Protein 9JB5 (pdb70)

InterPro domains:
  IPR002908 Frataxin/CyaY [PF01491] (76-181)
  IPR002908 Frataxin/CyaY [PS50810] (76-184)
  IPR002908 Frataxin/CyaY [PTHR16821] (12-187)
  IPR002908 Frataxin/CyaY [SM01219] (76-187)
  IPR002908 Frataxin/CyaY [TIGR03421] (78-185)
  IPR017789 Frataxin [TIGR03422] (80-177)
  IPR020895 Frataxin conserved site [PS01344] (128-142)
  IPR036524 Frataxin/CyaY superfamily [G3DSA:3.30.920.10] (69-187)
  IPR036524 Frataxin/CyaY superfamily [SSF55387] (64-184)

GO terms:
  GO:0005739 mitochondrion (C, IDA)
  GO:0009507 chloroplast (C, IDA)
  GO:0005829 cytosol (C, HDA)
  GO:0042542 response to hydrogen peroxide (P, IMP)
  GO:0009793 embryo development ending in seed dormancy (P, IMP)
  GO:1903329 regulation of iron-sulfur cluster assembly (P, IMP)
  GO:0006979 response to oxidative stress (P, IMP)
  GO:0009060 aerobic respiration (P, IMP)

B-factor: mean 59.42, std 17.95, range [40.27, 139.15]

Solvent-accessible surface area: 12322 Å² total; per-residue (Å²): 66,98,61,3,57,84,129,82,80,114,76,22,139,86,65,57,0,53,142,46,0,80,153,30,10,95,57,5,45,112,70,6,92,83,14,12,119,128,23,167,33,134,44,53,49,21,60,95,28,62,52,11,4,6,7,46,1,19,87,67,2,15,2,3,7,6,10,1,25,60,28,55,24,0,13,6,24,0,29,83,62,7,47,9,56,0,32,48,30,143,143,40,104,8,8,19,37,129,193,95,139,31,62,3,43,117,41,5,36,99,9,1,80,110,53,18,57,88,89,27,137,5,96,80,122,68,117,61,0,55,150,40,0,68,142,24,1,95,59,6,33,99,57,8,87,66,14,16,123,126,13,179,34,138,49,51,69,22,59,84,36,58,64,5,8,5,9,58,1,11,108,80,2,9,1,4,5,4,7,0,20,56,79,72,23,0,24,8,23,1,5,71,33,1,26,8,63,0,39,55,34,152,143,49,104,7,7,17,19,129,157,85,141,28,54,2,35,107,47,11,38,94,12,2,74,108,57,21,60,88,90,31,136,4,96

Structure (mmCIF, N/CA/C/O backbone):
data_9JB5
#
_entry.id   9JB5
#
_cell.length_a   52.944
_cell.length_b   139.413
_cell.length_c   83.292
_cell.angle_alpha   90.00
_cell.angle_beta   90.00
_cell.angle_gamma   90.00
#
_symmetry.space_group_name_H-M   'C 2 2 21'
#
loop_
_entity.id
_entity.type
_entity.pdbx_description
1 polymer 'Frataxin, mitochondrial'
2 water water
#
loop_
_atom_site.group_PDB
_atom_site.id
_atom_site.type_symbol
_atom_site.label_atom_id
_atom_site.label_alt_id
_atom_site.label_comp_id
_atom_site.label_asym_id
_atom_site.label_entity_id
_atom_site.label_seq_id
_atom_site.pdbx_PDB_ins_code
_atom_site.Cartn_x
_atom_site.Cartn_y
_atom_site.Cartn_z
_atom_site.occupancy
_atom_site.B_iso_or_equiv
_atom_site.auth_seq_id
_atom_site.auth_comp_id
_atom_site.auth_asym_id
_atom_site.auth_atom_id
_atom_site.pdbx_PDB_model_num
ATOM 1 N N . HIS A 1 10 ? 11.509 -26.586 10.925 0.78 66.01 65 HIS A N 1
ATOM 2 C CA . HIS A 1 10 ? 11.163 -25.256 10.441 0.78 73.16 65 HIS A CA 1
ATOM 3 C C . HIS A 1 10 ? 12.142 -24.815 9.356 0.78 77.30 65 HIS A C 1
ATOM 4 O O . HIS A 1 10 ? 12.273 -23.622 9.065 0.78 76.23 65 HIS A O 1
ATOM 11 N N . SER A 1 11 ? 12.826 -25.795 8.760 0.86 83.83 66 SER A N 1
ATOM 12 C CA . SER A 1 11 ? 13.794 -25.528 7.699 0.86 81.89 66 SE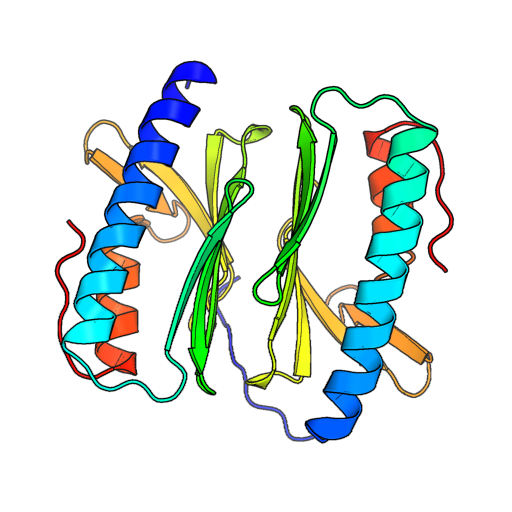R A CA 1
ATOM 13 C C . SER A 1 11 ? 13.716 -26.488 6.519 0.86 89.04 66 SER A C 1
ATOM 14 O O . SER A 1 11 ? 14.167 -26.120 5.429 0.86 66.84 66 SER A O 1
ATOM 17 N N . SER A 1 12 ? 13.166 -27.686 6.674 0.83 84.29 67 SER A N 1
ATOM 18 C CA . SER A 1 12 ? 13.040 -28.632 5.575 0.83 76.60 67 SER A CA 1
ATOM 19 C C . SER A 1 12 ? 11.605 -28.662 5.060 0.83 76.21 67 SER A C 1
ATOM 20 O O . SER A 1 12 ? 10.658 -28.282 5.753 0.83 65.80 67 SER A O 1
ATOM 23 N N . GLY A 1 13 ? 11.453 -29.125 3.823 0.95 72.26 68 GLY A N 1
ATOM 24 C CA . GLY A 1 13 ? 10.135 -29.255 3.233 0.95 52.23 68 GLY A CA 1
ATOM 25 C C . GLY A 1 13 ? 9.850 -30.657 2.742 0.95 53.85 68 GLY A C 1
ATOM 26 O O . GLY A 1 13 ? 9.555 -31.557 3.535 0.95 67.93 68 GLY A O 1
ATOM 27 N N . LEU A 1 14 ? 9.928 -30.852 1.429 0.80 51.21 69 LEU A N 1
ATOM 28 C CA . LEU A 1 14 ? 9.728 -32.170 0.840 0.80 61.35 69 LEU A CA 1
ATOM 29 C C . LEU A 1 14 ? 10.925 -33.051 1.172 0.80 63.97 69 LEU A C 1
ATOM 30 O O . LEU A 1 14 ? 12.036 -32.814 0.694 0.80 52.02 69 LEU A O 1
ATOM 32 N N . VAL A 1 15 ? 10.701 -34.069 2.002 0.96 69.83 70 VAL A N 1
ATOM 33 C CA . VAL A 1 15 ? 11.747 -34.974 2.457 0.96 58.75 70 VAL A CA 1
ATOM 34 C C . VAL A 1 15 ? 11.398 -36.368 1.964 0.96 67.41 70 VAL A C 1
ATOM 35 O O . VAL A 1 15 ? 10.265 -36.816 2.151 0.96 74.00 70 VAL A O 1
ATOM 39 N N . PRO A 1 16 ? 12.323 -37.084 1.323 0.95 66.41 71 PRO A N 1
ATOM 40 C CA . PRO A 1 16 ? 11.985 -38.401 0.772 0.95 61.37 71 PRO A CA 1
ATOM 41 C C . PRO A 1 16 ? 11.697 -39.422 1.861 0.95 58.72 71 PRO A C 1
ATOM 42 O O . PRO A 1 16 ? 12.247 -39.368 2.963 0.95 68.79 71 PRO A O 1
ATOM 46 N N . ARG A 1 17 ? 10.812 -40.361 1.534 0.81 60.74 72 ARG A N 1
ATOM 47 C CA . ARG A 1 17 ? 10.435 -41.425 2.452 0.81 63.55 72 ARG A CA 1
ATOM 48 C C . ARG A 1 17 ? 10.099 -42.673 1.648 0.81 65.51 72 ARG A C 1
ATOM 49 O O . ARG A 1 17 ? 9.637 -42.588 0.508 0.81 69.73 72 ARG A O 1
ATOM 51 N N . GLY A 1 18 ? 10.338 -43.832 2.257 1.00 67.06 73 GLY A N 1
ATOM 52 C CA . GLY A 1 18 ? 10.188 -45.100 1.568 1.00 75.75 73 GLY A CA 1
ATOM 53 C C . GLY A 1 18 ? 8.834 -45.752 1.744 1.00 87.01 73 GLY A C 1
ATOM 54 O O . GLY A 1 18 ? 8.368 -46.476 0.859 1.00 95.94 73 GLY A O 1
ATOM 55 N N . SER A 1 19 ? 8.198 -45.512 2.891 0.67 83.38 74 SER A N 1
ATOM 56 C CA . SER A 1 19 ? 6.845 -46.000 3.155 0.67 76.76 74 SER A CA 1
ATOM 57 C C . SER A 1 19 ? 5.863 -45.040 2.489 0.67 68.43 74 SER A C 1
ATOM 58 O O . SER A 1 19 ? 5.275 -44.155 3.116 0.67 73.82 74 SER A O 1
ATOM 61 N N . HIS A 1 20 ? 5.691 -45.231 1.182 1.00 74.48 75 HIS A N 1
ATOM 62 C CA . HIS A 1 20 ? 4.939 -44.315 0.327 1.00 83.56 75 HIS A CA 1
ATOM 63 C C . HIS A 1 20 ? 3.533 -44.865 0.106 1.00 83.59 75 HIS A C 1
ATOM 64 O O . HIS A 1 20 ? 3.337 -45.817 -0.654 1.00 80.21 75 HIS A O 1
ATOM 66 N N . MET A 1 21 ? 2.557 -44.257 0.773 1.00 77.56 76 MET A N 1
ATOM 67 C CA . MET A 1 21 ? 1.157 -44.513 0.461 1.00 66.10 76 MET A CA 1
ATOM 68 C C . MET A 1 21 ? 0.883 -44.153 -0.993 1.00 74.26 76 MET A C 1
ATOM 69 O O . MET A 1 21 ? 1.254 -43.069 -1.452 1.00 67.45 76 MET A O 1
ATOM 74 N N . GLN A 1 22 ? 0.264 -45.077 -1.728 1.00 63.21 77 GLN A N 1
ATOM 75 C CA . GLN A 1 22 ? -0.042 -44.827 -3.132 1.00 58.99 77 GLN A CA 1
ATOM 76 C C . GLN A 1 22 ? -0.950 -43.608 -3.264 1.00 63.18 77 GLN A C 1
ATOM 77 O O . GLN A 1 22 ? -1.872 -43.413 -2.466 1.00 66.68 77 GLN A O 1
ATOM 83 N N . GLU A 1 23 ? -0.679 -42.785 -4.284 1.00 60.49 78 GLU A N 1
ATOM 84 C CA . GLU A 1 23 ? -1.405 -41.527 -4.457 1.00 55.10 78 GLU A CA 1
ATOM 85 C C . GLU A 1 23 ? -2.915 -41.708 -4.409 1.00 54.48 78 GLU A C 1
ATOM 86 O O . GLU A 1 23 ? -3.632 -40.847 -3.885 1.00 54.58 78 GLU A O 1
ATOM 92 N N . GLU A 1 24 ? -3.417 -42.824 -4.934 1.00 55.44 79 GLU A N 1
ATOM 93 C CA . GLU A 1 24 ? -4.860 -43.035 -4.962 1.00 53.57 79 GLU A CA 1
ATOM 94 C C . GLU A 1 24 ? -5.427 -43.168 -3.554 1.00 44.54 79 GLU A C 1
ATOM 95 O O . GLU A 1 24 ? -6.456 -42.562 -3.233 1.00 45.54 79 GLU A O 1
ATOM 97 N N . GLU A 1 25 ? -4.769 -43.955 -2.699 1.00 52.02 80 GLU A N 1
ATOM 98 C CA . GLU A 1 25 ? -5.240 -44.123 -1.328 1.00 50.78 80 GLU A CA 1
ATOM 99 C C . GLU A 1 25 ? -5.129 -42.832 -0.526 1.00 52.59 80 GLU A C 1
ATOM 100 O O . GLU A 1 25 ? -5.976 -42.566 0.334 1.00 56.82 80 GLU A O 1
ATOM 106 N N . PHE A 1 26 ? -4.097 -42.025 -0.785 1.00 49.52 81 PHE A N 1
ATOM 107 C CA . PHE A 1 26 ? -3.941 -40.767 -0.060 1.00 48.38 81 PHE A CA 1
ATOM 108 C C . PHE A 1 26 ? -5.084 -39.807 -0.365 1.00 40.68 81 PHE A C 1
ATOM 109 O O . PHE A 1 26 ? -5.555 -39.090 0.526 1.00 44.30 81 PHE A O 1
ATOM 117 N N . HIS A 1 27 ? -5.542 -39.773 -1.620 1.00 48.68 82 HIS A N 1
ATOM 118 C CA . HIS A 1 27 ? -6.597 -38.835 -1.992 1.00 41.92 82 HIS A CA 1
ATOM 119 C C . HIS A 1 27 ? -7.930 -39.201 -1.352 1.00 40.27 82 HIS A C 1
ATOM 120 O O . HIS A 1 27 ? -8.693 -38.313 -0.963 1.00 40.27 82 HIS A O 1
ATOM 127 N N . LYS A 1 28 ? -8.231 -40.495 -1.232 1.00 42.16 83 LYS A N 1
ATOM 128 C CA . LYS A 1 28 ? -9.466 -40.906 -0.570 1.00 40.27 83 LYS A CA 1
ATOM 129 C C . LYS A 1 28 ? -9.485 -40.444 0.882 1.00 44.89 83 LYS A C 1
ATOM 130 O O . LYS A 1 28 ? -10.411 -39.751 1.317 1.00 55.38 83 LYS A O 1
ATOM 136 N N . LEU A 1 29 ? -8.466 -40.835 1.650 1.00 46.66 84 LEU A N 1
ATOM 137 C CA . LEU A 1 29 ? -8.425 -40.500 3.070 1.00 41.30 84 LEU A CA 1
ATOM 138 C C . LEU A 1 29 ? -8.418 -38.990 3.281 1.00 40.27 84 LEU A C 1
ATOM 139 O O . LEU A 1 29 ? -9.177 -38.461 4.101 1.00 40.27 84 LEU A O 1
ATOM 144 N N . ALA A 1 30 ? -7.558 -38.278 2.546 1.00 40.27 85 ALA A N 1
ATOM 145 C CA . ALA A 1 30 ? -7.433 -36.837 2.739 1.00 40.27 85 ALA A CA 1
ATOM 146 C C . ALA A 1 30 ? -8.695 -36.094 2.316 1.00 40.27 85 ALA A C 1
ATOM 147 O O . ALA A 1 30 ? -9.132 -35.167 3.008 1.00 40.27 85 ALA A O 1
ATOM 149 N N . ASN A 1 31 ? -9.301 -36.484 1.191 1.00 40.27 86 ASN A N 1
ATOM 150 C CA . ASN A 1 31 ? -10.529 -35.822 0.754 1.00 47.02 86 ASN A CA 1
ATOM 151 C C . ASN A 1 31 ? -11.671 -36.059 1.731 1.00 40.27 86 ASN A C 1
ATOM 152 O O . ASN A 1 31 ? -12.471 -35.152 1.990 1.00 40.27 86 ASN A O 1
ATOM 157 N N . PHE A 1 32 ? -11.771 -37.271 2.278 1.00 40.27 87 PHE A N 1
ATOM 158 C CA . PHE A 1 32 ? -12.837 -37.553 3.231 1.00 40.27 87 PHE A CA 1
ATOM 159 C C . PHE A 1 32 ? -12.628 -36.777 4.527 1.00 42.41 87 PHE A C 1
ATOM 160 O O . PHE A 1 32 ? -13.575 -36.200 5.071 1.00 46.03 87 PHE A O 1
ATOM 168 N N . THR A 1 33 ? -11.395 -36.765 5.041 1.00 40.27 88 THR A N 1
ATOM 169 C CA . THR A 1 33 ? -11.110 -36.069 6.293 1.00 43.21 88 THR A CA 1
ATOM 170 C C . THR A 1 33 ? -11.372 -34.573 6.163 1.00 40.27 88 THR A C 1
ATOM 171 O O . THR A 1 33 ? -11.994 -33.961 7.039 1.00 40.27 88 THR A O 1
ATOM 175 N N . ILE A 1 34 ? -10.898 -33.965 5.073 1.00 40.27 89 ILE A N 1
ATOM 176 C CA . ILE A 1 34 ? -11.056 -32.525 4.895 1.00 44.47 89 ILE A CA 1
ATOM 177 C C . ILE A 1 34 ? -12.526 -32.163 4.719 1.00 46.91 89 ILE A C 1
ATOM 178 O O . ILE A 1 34 ? -12.993 -31.138 5.232 1.00 43.92 89 ILE A O 1
ATOM 183 N N . ASN A 1 35 ? -13.279 -32.996 3.997 1.00 40.27 90 ASN A N 1
ATOM 184 C CA . ASN A 1 35 ? -14.701 -32.728 3.804 1.00 40.27 90 ASN A CA 1
ATOM 185 C C . ASN A 1 35 ? -15.458 -32.798 5.125 1.00 44.74 90 ASN A C 1
ATOM 186 O O . ASN A 1 35 ? -16.324 -31.957 5.400 1.00 40.27 90 ASN A O 1
ATOM 191 N N . HIS A 1 36 ? -15.156 -33.805 5.949 1.00 43.05 91 HIS A N 1
ATOM 192 C CA . HIS A 1 36 ? -15.763 -33.901 7.273 1.00 40.27 91 HIS A CA 1
ATOM 193 C C . HIS A 1 36 ? -15.486 -32.659 8.111 1.00 44.06 91 HIS A C 1
ATOM 194 O O . HIS A 1 36 ? -16.386 -32.140 8.781 1.00 42.30 91 HIS A O 1
ATOM 201 N N . LEU A 1 37 ? -14.243 -32.170 8.092 1.00 46.02 92 LEU A N 1
ATOM 202 C CA . LEU A 1 37 ? -13.902 -30.988 8.879 1.00 42.24 92 LEU A CA 1
ATOM 203 C C . LEU A 1 37 ? -14.670 -29.760 8.405 1.00 40.27 92 LEU A C 1
ATOM 204 O O . LEU A 1 37 ? -15.128 -28.953 9.222 1.00 40.27 92 LEU A O 1
ATOM 209 N N . LEU A 1 38 ? -14.826 -29.602 7.089 1.00 42.68 93 LEU A N 1
ATOM 210 C CA . LEU A 1 38 ? -15.515 -28.427 6.562 1.00 51.39 93 LEU A CA 1
ATOM 211 C C . LEU A 1 38 ? -16.968 -28.390 7.018 1.00 48.26 93 LEU A C 1
ATOM 212 O O . LEU A 1 38 ? -17.489 -27.327 7.375 1.00 43.43 93 LEU A O 1
ATOM 217 N N . GLU A 1 39 ? -17.636 -29.545 7.015 1.00 40.27 94 GLU A N 1
ATOM 218 C CA . GLU A 1 39 ? -19.042 -29.595 7.401 1.00 40.27 94 GLU A CA 1
ATOM 219 C C . GLU A 1 39 ? -19.232 -29.321 8.890 1.00 56.23 94 GLU A C 1
ATOM 220 O O . GLU A 1 39 ? -20.158 -28.599 9.279 1.00 57.96 94 GLU A O 1
ATOM 226 N N . LYS A 1 40 ? -18.368 -29.886 9.736 1.00 62.29 95 LYS A N 1
ATOM 227 C CA . LYS A 1 40 ? -18.552 -29.770 11.181 1.00 42.15 95 LYS A CA 1
ATOM 228 C C . LYS A 1 40 ? -18.156 -28.394 11.707 1.00 47.79 95 LYS A C 1
ATOM 229 O O . LYS A 1 40 ? -18.800 -27.874 12.625 1.00 62.52 95 LYS A O 1
ATOM 235 N N . ILE A 1 41 ? -17.107 -27.788 11.145 1.00 52.12 96 ILE A N 1
ATOM 236 C CA . ILE A 1 41 ? -16.715 -26.448 11.567 1.00 54.30 96 ILE A CA 1
ATOM 237 C C . ILE A 1 41 ? -17.681 -25.399 11.027 1.00 52.67 96 ILE A C 1
ATOM 238 O O . ILE A 1 41 ? -17.795 -24.308 11.598 1.00 58.14 96 ILE A O 1
ATOM 243 N N . GLU A 1 42 ? -18.405 -25.712 9.950 1.00 55.49 97 GLU A N 1
ATOM 244 C CA . GLU A 1 42 ? -19.437 -24.801 9.466 1.00 64.20 97 GLU A CA 1
ATOM 245 C C . GLU A 1 42 ? -20.605 -24.733 10.443 1.00 68.31 97 GLU A C 1
ATOM 246 O O . GLU A 1 42 ? -21.144 -23.650 10.700 1.00 75.29 97 GLU A O 1
ATOM 252 N N . ASP A 1 43 ? -21.014 -25.881 10.993 1.00 64.81 98 ASP A N 1
ATOM 253 C CA . ASP A 1 43 ? -22.034 -25.884 12.038 1.00 60.01 98 ASP A CA 1
ATOM 254 C C . ASP A 1 43 ? -21.557 -25.131 13.273 1.00 63.55 98 ASP A C 1
ATOM 255 O O . ASP A 1 43 ? -22.351 -24.471 13.953 1.00 72.99 98 ASP A O 1
ATOM 260 N N . TYR A 1 44 ? -20.261 -25.232 13.582 1.00 58.91 99 TYR A N 1
ATOM 261 C CA . TYR A 1 44 ? -19.710 -24.547 14.748 1.00 60.58 99 TYR A CA 1
ATOM 262 C C . TYR A 1 44 ? -19.899 -23.039 14.640 1.00 66.80 99 TYR A C 1
ATOM 263 O O . TYR A 1 44 ? -20.191 -22.368 15.636 1.00 62.44 99 TYR A O 1
ATOM 272 N N . GLY A 1 45 ? -19.731 -22.488 13.436 1.00 61.36 100 GLY A N 1
ATOM 273 C CA . GLY A 1 45 ? -19.922 -21.063 13.232 1.00 69.69 100 GLY A CA 1
ATOM 274 C C . GLY A 1 45 ? -21.353 -20.603 13.411 1.00 85.29 100 GLY A C 1
ATOM 275 O O . GLY A 1 45 ? -21.587 -19.420 13.679 1.00 90.44 100 GLY A O 1
ATOM 276 N N . ASP A 1 46 ? -22.320 -21.505 13.235 1.00 86.10 101 ASP A N 1
ATOM 277 C CA . ASP A 1 46 ? -23.717 -21.142 13.442 1.00 92.52 101 ASP A CA 1
ATOM 278 C C . ASP A 1 46 ? -24.102 -21.126 14.917 1.00 83.37 101 ASP A C 1
ATOM 279 O O . ASP A 1 46 ? -25.013 -20.385 15.304 1.00 90.88 101 ASP A O 1
ATOM 284 N N . ASN A 1 47 ? -23.431 -21.921 15.750 1.00 82.72 102 ASN A N 1
ATOM 285 C CA . ASN A 1 47 ? -23.786 -22.025 17.159 1.00 84.34 102 ASN A CA 1
ATOM 286 C C . ASN A 1 47 ? -22.949 -21.123 18.056 1.00 69.50 102 ASN A C 1
ATOM 287 O O . ASN A 1 47 ? -23.277 -20.974 19.238 1.00 85.95 102 ASN A O 1
ATOM 292 N N . VAL A 1 48 ? -21.882 -20.524 17.530 1.00 79.82 103 VAL A N 1
ATOM 293 C CA . VAL A 1 48 ? -21.137 -19.486 18.226 1.00 80.21 103 VAL A CA 1
ATOM 294 C C . VAL A 1 48 ? -21.125 -18.260 17.322 1.00 91.71 103 VAL A C 1
ATOM 295 O O . VAL A 1 48 ? -21.364 -18.349 16.117 1.00 89.39 103 VAL A O 1
ATOM 299 N N . GLN A 1 49 ? -20.846 -17.105 17.915 1.00 89.41 104 GLN A N 1
ATOM 300 C CA . GLN A 1 49 ? -20.773 -15.849 17.172 1.00 91.88 104 GLN A CA 1
ATOM 301 C C . GLN A 1 49 ? -19.364 -15.279 17.295 1.00 90.66 104 GLN A C 1
ATOM 302 O O . 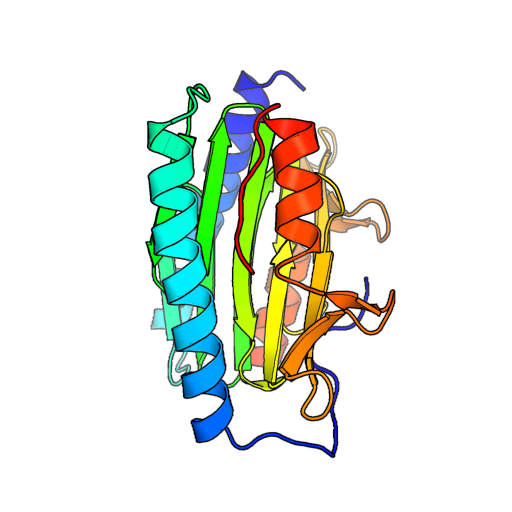GLN A 1 49 ? -19.025 -14.641 18.296 1.00 88.54 104 GLN A O 1
ATOM 308 N N . ILE A 1 50 ? -18.552 -15.514 16.270 1.00 77.74 105 ILE A N 1
ATOM 309 C CA . ILE A 1 50 ? -17.212 -14.953 16.165 1.00 88.92 105 ILE A CA 1
ATOM 310 C C . ILE A 1 50 ? -17.264 -13.866 15.103 1.00 86.10 105 ILE A C 1
ATOM 311 O O . ILE A 1 50 ? -17.589 -14.140 13.941 1.00 76.46 105 ILE A O 1
ATOM 316 N N . ASP A 1 51 ? -16.960 -12.633 15.503 1.00 85.13 106 ASP A N 1
ATOM 317 C CA . ASP A 1 51 ? -16.945 -11.524 14.559 1.00 87.91 106 ASP A CA 1
ATOM 318 C C . ASP A 1 51 ? -15.881 -11.766 13.499 1.00 80.80 106 ASP A C 1
ATOM 319 O O . ASP A 1 51 ? -14.685 -11.796 13.802 1.00 79.98 106 ASP A O 1
ATOM 324 N N . GLY A 1 52 ? -16.321 -11.936 12.256 1.00 83.01 107 GLY A N 1
ATOM 325 C CA . GLY A 1 52 ? -15.421 -12.242 11.163 1.00 74.66 107 GLY A CA 1
ATOM 326 C C . GLY A 1 52 ? -15.249 -13.715 10.876 1.00 71.80 107 GLY A C 1
ATOM 327 O O . GLY A 1 52 ? -14.267 -14.093 10.225 1.00 78.98 107 GLY A O 1
ATOM 328 N N . PHE A 1 53 ? -16.165 -14.561 11.344 1.00 62.52 108 PHE A N 1
ATOM 329 C CA . PHE A 1 53 ? -16.090 -15.988 11.061 1.00 64.76 108 PHE A CA 1
ATOM 330 C C . PHE A 1 53 ? -16.294 -16.238 9.572 1.00 63.48 108 PHE A C 1
ATOM 331 O O . PHE A 1 53 ? -17.207 -15.676 8.957 1.00 71.96 108 PHE A O 1
ATOM 339 N N . ASP A 1 54 ? -15.445 -17.090 8.995 1.00 61.50 109 ASP A N 1
ATOM 340 C CA . ASP A 1 54 ? -15.534 -17.405 7.572 1.00 58.41 109 ASP A CA 1
ATOM 341 C C . ASP A 1 54 ? -14.715 -18.659 7.295 1.00 61.69 109 ASP A C 1
ATOM 342 O O . ASP A 1 54 ? -13.490 -18.637 7.442 1.00 66.49 109 ASP A O 1
ATOM 347 N N . ILE A 1 55 ? -15.383 -19.739 6.895 1.00 57.71 110 ILE A N 1
ATOM 348 C CA . ILE A 1 55 ? -14.714 -20.963 6.472 1.00 59.19 110 ILE A CA 1
ATOM 349 C C . ILE A 1 55 ? -15.023 -21.185 4.997 1.00 59.80 110 ILE A C 1
ATOM 350 O O . ILE A 1 55 ? -16.132 -20.896 4.535 1.00 63.51 110 ILE A O 1
ATOM 355 N N . ASP A 1 56 ? -14.036 -21.688 4.257 1.00 58.92 111 ASP A N 1
ATOM 356 C CA . ASP A 1 56 ? -14.180 -21.861 2.819 1.00 46.10 111 ASP A CA 1
ATOM 357 C C . ASP A 1 56 ? -13.117 -22.833 2.328 1.00 50.71 111 ASP A C 1
ATOM 358 O O . ASP A 1 56 ? -12.106 -23.067 2.995 1.00 52.63 111 ASP A O 1
ATOM 363 N N . TYR A 1 57 ? -13.362 -23.395 1.146 1.00 61.99 112 TYR A N 1
ATOM 364 C CA . TYR A 1 57 ? -12.446 -24.327 0.506 1.00 55.13 112 TYR A CA 1
ATOM 365 C C . TYR A 1 57 ? -12.308 -23.968 -0.965 1.00 65.29 112 TYR A C 1
ATOM 366 O O . TYR A 1 57 ? -13.293 -23.622 -1.624 1.00 70.51 112 TYR A O 1
ATOM 375 N N . GLY A 1 58 ? -11.080 -24.038 -1.471 1.00 69.56 113 GLY A N 1
ATOM 376 C CA . GLY A 1 58 ? -10.819 -23.713 -2.859 1.00 75.64 113 GLY A CA 1
ATOM 377 C C . GLY A 1 58 ? -9.370 -23.903 -3.254 1.00 73.62 113 GLY A C 1
ATOM 378 O O . GLY A 1 58 ? -8.466 -23.530 -2.501 1.00 67.15 113 GLY A O 1
ATOM 379 N N . ASN A 1 59 ? -9.139 -24.476 -4.437 1.00 81.59 114 ASN A N 1
ATOM 380 C CA . ASN A 1 59 ? -7.789 -24.747 -4.937 1.00 80.06 114 ASN A CA 1
ATOM 381 C C . ASN A 1 59 ? -6.992 -25.608 -3.957 1.00 66.90 114 ASN A C 1
ATOM 382 O O . ASN A 1 59 ? -5.793 -25.404 -3.756 1.00 67.87 114 ASN A O 1
ATOM 387 N N . GLU A 1 60 ? -7.682 -26.561 -3.326 1.00 67.54 115 GLU A N 1
ATOM 388 C CA . GLU A 1 60 ? -7.105 -27.572 -2.443 1.00 60.33 115 GLU A CA 1
ATOM 389 C C . GLU A 1 60 ? -6.599 -27.004 -1.122 1.00 53.46 115 GLU A C 1
ATOM 390 O O . GLU A 1 60 ? -5.749 -27.620 -0.472 1.00 42.55 115 GLU A O 1
ATOM 396 N N . VAL A 1 61 ? -7.093 -25.843 -0.697 1.00 52.83 116 VAL A N 1
ATOM 397 C CA . VAL A 1 61 ? -6.745 -25.280 0.603 1.00 51.81 116 VAL A CA 1
ATOM 398 C C . VAL A 1 61 ? -8.029 -24.984 1.367 1.00 47.83 116 VAL A C 1
ATOM 399 O O . VAL A 1 61 ? -9.018 -24.517 0.790 1.00 45.30 116 VAL A O 1
ATOM 403 N N . LEU A 1 62 ? -8.021 -25.290 2.660 1.00 43.52 117 LEU A N 1
ATOM 404 C CA . LEU A 1 62 ? -9.141 -25.022 3.550 1.00 40.27 117 LEU A CA 1
ATOM 405 C C . LEU A 1 62 ? -8.773 -23.839 4.433 1.00 40.27 117 LEU A C 1
ATOM 406 O O . LEU A 1 62 ? -7.709 -23.836 5.061 1.00 44.55 117 LEU A O 1
ATOM 411 N N . THR A 1 63 ? -9.649 -22.839 4.481 1.00 45.56 118 THR A N 1
ATOM 412 C CA . THR A 1 63 ? -9.369 -21.587 5.169 1.00 45.09 118 THR A CA 1
ATOM 413 C C . THR A 1 63 ? -10.449 -21.314 6.203 1.00 52.57 118 THR A C 1
ATOM 414 O O . THR A 1 63 ? -11.640 -21.301 5.875 1.00 45.11 118 THR A O 1
ATOM 418 N N . LEU A 1 64 ? -10.028 -21.101 7.449 1.00 53.10 119 LEU A N 1
ATOM 419 C CA . LEU A 1 64 ? -10.920 -20.739 8.545 1.00 47.72 119 LEU A CA 1
ATOM 420 C C . LEU A 1 64 ? -10.446 -19.411 9.119 1.00 51.67 119 LEU A C 1
ATOM 421 O O . LEU A 1 64 ? -9.394 -19.350 9.765 1.00 53.72 119 LEU A O 1
ATOM 426 N N . LYS A 1 65 ? -11.214 -18.353 8.882 1.00 58.63 120 LYS A N 1
ATOM 427 C CA . LYS A 1 65 ? -10.937 -17.044 9.460 1.00 59.66 120 LYS A CA 1
ATOM 428 C C . LYS A 1 65 ? -11.775 -16.880 10.720 1.00 58.57 120 LYS A C 1
ATOM 429 O O . LYS A 1 65 ? -13.008 -16.915 10.659 1.00 60.09 120 LYS A O 1
ATOM 435 N N . LEU A 1 66 ? -11.106 -16.707 11.857 1.00 54.19 121 LEU A N 1
ATOM 436 C CA . LEU A 1 66 ? -11.776 -16.480 13.136 1.00 55.74 121 LEU A CA 1
ATOM 437 C C . LEU A 1 66 ? -11.764 -15.007 13.515 1.00 62.50 121 LEU A C 1
ATOM 438 O O . LEU A 1 66 ? -11.629 -14.657 14.691 1.00 54.52 121 LEU A O 1
ATOM 443 N N . GLY A 1 67 ? -11.915 -14.126 12.527 1.00 66.96 122 GLY A N 1
ATOM 444 C CA . GLY A 1 67 ? -11.889 -12.700 12.803 1.00 70.47 122 GLY A CA 1
ATOM 445 C C . GLY A 1 67 ? -10.526 -12.249 13.289 1.00 75.36 122 GLY A C 1
ATOM 446 O O . GLY A 1 67 ? -9.483 -12.656 12.767 1.00 71.70 122 GLY A O 1
ATOM 447 N N . SER A 1 68 ? -10.535 -11.385 14.305 1.00 83.87 123 SER A N 1
ATOM 448 C CA . SER A 1 68 ? -9.305 -10.869 14.895 1.00 72.83 123 SER A CA 1
ATOM 449 C C . SER A 1 68 ? -8.495 -11.935 15.624 1.00 60.91 123 SER A C 1
ATOM 450 O O . SER A 1 68 ? -7.412 -11.617 16.128 1.00 56.98 123 SER A O 1
ATOM 453 N N . LEU A 1 69 ? -8.979 -13.177 15.695 1.00 61.77 124 LEU A N 1
ATOM 454 C CA . LEU A 1 69 ? -8.264 -14.229 16.407 1.00 58.24 124 LEU A CA 1
ATOM 455 C C . LEU A 1 69 ? -7.179 -14.891 15.565 1.00 63.72 124 LEU A C 1
ATOM 456 O O . LEU A 1 69 ? -6.263 -15.496 16.132 1.00 73.56 124 LEU A O 1
ATOM 461 N N . GLY A 1 70 ? -7.256 -14.795 14.240 1.00 55.97 125 GLY A N 1
ATOM 462 C CA . GLY A 1 70 ? -6.283 -15.397 13.357 1.00 52.74 125 GLY A CA 1
ATOM 463 C C . GLY A 1 70 ? -6.944 -16.275 12.320 1.00 47.99 125 GLY A C 1
ATOM 464 O O . GLY A 1 70 ? -8.172 -16.315 12.188 1.00 58.22 125 GLY A O 1
ATOM 465 N N . THR A 1 71 ? -6.114 -16.988 11.558 1.00 47.71 126 THR A N 1
ATOM 466 C CA . THR A 1 71 ? -6.579 -17.766 10.417 1.00 53.18 126 THR A CA 1
ATOM 467 C C . THR A 1 71 ? -5.915 -19.135 10.413 1.00 46.67 126 THR A C 1
ATOM 468 O O . THR A 1 71 ? -4.689 -19.231 10.521 1.00 47.69 126 THR A O 1
ATOM 472 N N . TYR A 1 72 ? -6.725 -20.185 10.292 1.00 42.88 127 TYR A N 1
ATOM 473 C CA . TYR A 1 72 ? -6.222 -21.530 10.051 1.00 50.98 127 TYR A CA 1
ATOM 474 C C . TYR A 1 72 ? -6.125 -21.790 8.554 1.00 46.58 127 TYR A C 1
ATOM 475 O O . TYR A 1 72 ? -6.962 -21.326 7.774 1.00 40.27 127 TYR A O 1
ATOM 484 N N . VAL A 1 73 ? -5.097 -22.537 8.157 1.00 40.27 128 VAL A N 1
ATOM 485 C CA . VAL A 1 73 ? -4.909 -22.958 6.773 1.00 44.00 128 VAL A CA 1
ATOM 486 C C . VAL A 1 73 ? -4.558 -24.439 6.764 1.00 40.27 128 VAL A C 1
ATOM 487 O O . VAL A 1 73 ? -3.639 -24.868 7.469 1.00 40.27 128 VAL A O 1
ATOM 491 N N . LEU A 1 74 ? -5.289 -25.215 5.966 1.00 40.27 129 LEU A N 1
ATOM 492 C CA . LEU A 1 74 ? -5.016 -26.632 5.772 1.00 40.27 129 LEU A CA 1
ATOM 493 C C . LEU A 1 74 ? -4.938 -26.924 4.282 1.00 40.27 129 LEU A C 1
ATOM 494 O O . LEU A 1 74 ? -5.709 -26.369 3.494 1.00 40.55 129 LEU A O 1
ATOM 499 N N . ASN A 1 75 ? -4.010 -27.797 3.900 1.00 43.22 130 ASN A N 1
ATOM 500 C CA . ASN A 1 75 ? -3.860 -28.161 2.499 1.00 40.27 130 ASN A CA 1
ATOM 501 C C . ASN A 1 75 ? -3.142 -29.497 2.401 1.00 40.27 130 ASN A C 1
ATOM 502 O O . ASN A 1 75 ? -2.364 -29.866 3.284 1.00 40.27 130 ASN A O 1
ATOM 507 N N . LYS A 1 76 ? -3.416 -30.214 1.316 1.00 40.27 131 LYS A N 1
ATOM 508 C CA . LYS A 1 76 ? -2.708 -31.448 1.014 1.00 44.40 131 LYS A CA 1
ATOM 509 C C . LYS A 1 76 ? -1.351 -31.151 0.392 1.00 40.27 131 LYS A C 1
ATOM 510 O O . LYS A 1 76 ? -1.227 -30.279 -0.471 1.00 44.32 131 LYS A O 1
ATOM 516 N N . GLN A 1 77 ? -0.331 -31.879 0.837 1.00 40.27 132 GLN A N 1
ATOM 517 C CA . GLN A 1 77 ? 0.979 -31.888 0.187 1.00 44.91 132 GLN A CA 1
ATOM 518 C C . GLN A 1 77 ? 1.158 -33.279 -0.413 1.00 44.06 132 GLN A C 1
ATOM 519 O O . GLN A 1 77 ? 1.656 -34.197 0.242 1.00 44.09 132 GLN A O 1
ATOM 525 N N . THR A 1 78 ? 0.737 -33.423 -1.668 1.00 40.27 133 THR A N 1
ATOM 526 C CA . THR A 1 78 ? 0.706 -34.741 -2.295 1.00 40.76 133 THR A CA 1
ATOM 527 C C . THR A 1 78 ? 2.081 -35.394 -2.421 1.00 40.27 133 THR A C 1
ATOM 528 O O . THR A 1 78 ? 2.169 -36.614 -2.196 1.00 40.82 133 THR A O 1
ATOM 532 N N . PRO A 1 79 ? 3.168 -34.685 -2.760 1.00 51.05 134 PRO A N 1
ATOM 533 C CA . PRO A 1 79 ? 4.473 -35.365 -2.831 1.00 49.17 134 PRO A CA 1
ATOM 534 C C . PRO A 1 79 ? 4.905 -36.015 -1.527 1.00 49.49 134 PRO A C 1
ATOM 535 O O . PRO A 1 79 ? 5.607 -37.034 -1.561 1.00 55.66 134 PRO A O 1
ATOM 539 N N . ASN A 1 80 ? 4.512 -35.466 -0.380 1.00 57.02 135 ASN A N 1
ATOM 540 C CA . ASN A 1 80 ? 4.898 -36.014 0.915 1.00 48.17 135 ASN A CA 1
ATOM 541 C C . ASN A 1 80 ? 3.843 -36.926 1.526 1.00 45.74 135 ASN A C 1
ATOM 542 O O . ASN A 1 80 ? 4.092 -37.503 2.590 1.00 40.27 135 ASN A O 1
ATOM 547 N N . ARG A 1 81 ? 2.675 -37.063 0.890 1.00 50.62 136 ARG A N 1
ATOM 548 C CA . ARG A 1 81 ? 1.580 -37.888 1.408 1.00 43.15 136 ARG A CA 1
ATOM 549 C C . ARG A 1 81 ? 1.122 -37.394 2.781 1.00 43.20 136 ARG A C 1
ATOM 550 O O . ARG A 1 81 ? 0.872 -38.186 3.692 1.00 40.27 136 ARG A O 1
ATOM 558 N N . GLN A 1 82 ? 1.004 -36.076 2.932 1.00 45.43 137 GLN A N 1
ATOM 559 C CA . GLN A 1 82 ? 0.746 -35.473 4.232 1.00 40.27 137 GLN A CA 1
ATOM 560 C C . GLN A 1 82 ? -0.327 -34.400 4.122 1.00 40.27 137 GLN A C 1
ATOM 561 O O . GLN A 1 82 ? -0.577 -33.841 3.051 1.00 40.27 137 GLN A O 1
ATOM 567 N N . ILE A 1 83 ? -0.967 -34.127 5.257 1.00 40.27 138 ILE A N 1
ATOM 568 C CA . ILE A 1 83 ? -1.797 -32.942 5.443 1.00 40.27 138 ILE A CA 1
ATOM 569 C C . ILE A 1 83 ? -0.996 -31.926 6.244 1.00 40.27 138 ILE A C 1
ATOM 570 O O . ILE A 1 83 ? -0.444 -32.255 7.302 1.00 40.27 138 ILE A O 1
ATOM 575 N N . TRP A 1 84 ? -0.932 -30.693 5.749 1.00 40.27 139 TRP A N 1
ATOM 576 C CA . TRP A 1 84 ? -0.190 -29.620 6.395 1.00 40.27 139 TRP A CA 1
ATOM 577 C C . TRP A 1 84 ? -1.161 -28.600 6.974 1.00 45.95 139 TRP A C 1
ATOM 578 O O . TRP A 1 84 ? -2.164 -28.256 6.340 1.00 41.70 139 TRP A O 1
ATOM 589 N N . MET A 1 85 ? -0.860 -28.114 8.177 1.00 40.27 140 MET A N 1
ATOM 590 C CA . MET A 1 85 ? -1.711 -27.145 8.852 1.00 40.27 140 MET A CA 1
ATOM 591 C C . MET A 1 85 ? -0.876 -26.004 9.411 1.00 40.27 140 MET A C 1
ATOM 592 O O . MET A 1 85 ? 0.201 -26.223 9.974 1.00 40.27 140 MET A O 1
ATOM 597 N N . SER A 1 86 ? -1.383 -24.786 9.247 1.00 42.32 141 SER A N 1
ATOM 598 C CA . SER A 1 86 ? -0.830 -23.596 9.876 1.00 40.27 141 SER A CA 1
ATOM 599 C C . SER A 1 86 ? -1.860 -23.062 10.861 1.00 40.27 141 SER A C 1
ATOM 600 O O . SER A 1 86 ? -3.024 -22.861 10.497 1.00 47.97 141 SER A O 1
ATOM 603 N N . SER A 1 87 ? -1.435 -22.833 12.101 1.00 40.27 142 SER A N 1
ATOM 604 C CA . SER A 1 87 ? -2.371 -22.493 13.158 1.00 43.12 142 SER A CA 1
ATOM 605 C C . SER A 1 87 ? -1.959 -21.201 13.849 1.00 40.27 142 SER A C 1
ATOM 606 O O . SER A 1 87 ? -0.764 -20.952 14.052 1.00 44.39 142 SER A O 1
ATOM 609 N N . PRO A 1 88 ? -2.928 -20.356 14.216 1.00 40.27 143 PRO A N 1
ATOM 610 C CA . PRO A 1 88 ? -2.599 -19.148 14.986 1.00 45.65 143 PRO A CA 1
ATOM 611 C C . PRO A 1 88 ? -2.184 -19.434 16.420 1.00 45.40 143 PRO A C 1
ATOM 612 O O . PRO A 1 88 ? -1.644 -18.535 17.077 1.00 40.27 143 PRO A O 1
ATOM 616 N N . VAL A 1 89 ? -2.425 -20.639 16.926 1.00 45.65 144 VAL A N 1
ATOM 617 C CA . VAL A 1 89 ? -2.047 -20.988 18.294 1.00 44.67 144 VAL A CA 1
ATOM 618 C C . VAL A 1 89 ? -0.694 -21.688 18.342 1.00 41.87 144 VAL A C 1
ATOM 619 O O . VAL A 1 89 ? 0.165 -21.344 19.158 1.00 43.14 144 VAL A O 1
ATOM 623 N N . SER A 1 90 ? -0.475 -22.674 17.471 1.00 40.27 145 SER A N 1
ATOM 624 C CA . SER A 1 90 ? 0.690 -23.542 17.571 1.00 40.27 145 SER A CA 1
ATOM 625 C C . SER A 1 90 ? 1.576 -23.542 16.333 1.00 43.51 145 SER A C 1
ATOM 626 O O . SER A 1 90 ? 2.579 -24.264 16.312 1.00 40.27 145 SER A O 1
ATOM 629 N N . GLY A 1 91 ? 1.247 -22.761 15.308 1.00 51.26 146 GLY A N 1
ATOM 630 C CA . GLY A 1 91 ? 2.077 -22.667 14.131 1.00 43.21 146 GLY A CA 1
ATOM 631 C C . GLY A 1 91 ? 1.964 -23.874 13.220 1.00 40.27 146 GLY A C 1
ATOM 632 O O . GLY A 1 91 ? 0.878 -24.420 13.003 1.00 40.27 146 GLY A O 1
ATOM 633 N N . PRO A 1 92 ? 3.092 -24.312 12.665 1.00 40.27 147 PRO A N 1
ATOM 634 C CA . PRO A 1 92 ? 3.067 -25.363 11.645 1.00 40.56 147 PRO A CA 1
ATOM 635 C C . PRO A 1 92 ? 3.123 -26.770 12.217 1.00 40.27 147 PRO A C 1
ATOM 636 O O . PRO A 1 92 ? 3.684 -27.025 13.284 1.00 40.27 147 PRO A O 1
ATOM 640 N N . SER A 1 93 ? 2.520 -27.694 11.471 1.00 40.27 148 SER A N 1
ATOM 641 C CA . SER A 1 93 ? 2.558 -29.111 11.807 1.00 46.07 148 SER A CA 1
ATOM 642 C C . SER A 1 93 ? 2.281 -29.925 10.550 1.00 43.39 148 SER A C 1
ATOM 643 O O . SER A 1 93 ? 1.671 -29.438 9.596 1.00 40.27 148 SER A O 1
ATOM 646 N N . ARG A 1 94 ? 2.736 -31.178 10.569 1.00 44.31 149 ARG A N 1
ATOM 647 C CA . ARG A 1 94 ? 2.558 -32.105 9.460 1.00 40.27 149 ARG A CA 1
ATOM 648 C C . ARG A 1 94 ? 1.996 -33.413 9.994 1.00 40.27 149 ARG A C 1
ATOM 649 O O . ARG A 1 94 ? 2.442 -33.908 11.033 1.00 46.92 149 ARG A O 1
ATOM 657 N N . PHE A 1 95 ? 1.019 -33.974 9.287 1.00 43.51 150 PHE A N 1
ATOM 658 C CA . PHE A 1 95 ? 0.299 -35.148 9.760 1.00 41.51 150 PHE A CA 1
ATOM 659 C C . PHE A 1 95 ? 0.430 -36.290 8.764 1.00 40.27 150 PHE A C 1
ATOM 660 O O . PHE A 1 95 ? 0.248 -36.096 7.557 1.00 43.72 150 PHE A O 1
ATOM 668 N N . ASP A 1 96 ? 0.736 -37.475 9.282 1.00 40.27 151 ASP A N 1
ATOM 669 C CA . ASP A 1 96 ? 0.814 -38.704 8.510 1.00 40.27 151 ASP A CA 1
ATOM 670 C C . ASP A 1 96 ? -0.337 -39.620 8.898 1.00 41.71 151 ASP A C 1
ATOM 671 O O . ASP A 1 96 ? -0.856 -39.549 10.015 1.00 46.45 151 ASP A O 1
ATOM 676 N N . TRP A 1 97 ? -0.735 -40.484 7.969 1.00 40.31 152 TRP A N 1
ATOM 677 C CA . TRP A 1 97 ? -1.770 -41.462 8.265 1.00 44.55 152 TRP A CA 1
ATOM 678 C C . TRP A 1 97 ? -1.153 -42.669 8.957 1.00 41.46 152 TRP A C 1
ATOM 679 O O . TRP A 1 97 ? -0.178 -43.247 8.468 1.00 50.37 152 TRP A O 1
ATOM 690 N N . ASP A 1 98 ? -1.724 -43.047 10.096 1.00 40.27 153 ASP A N 1
ATOM 691 C CA . ASP A 1 98 ? -1.240 -44.163 10.896 1.00 46.57 153 ASP A CA 1
ATOM 692 C C . ASP A 1 98 ? -2.226 -45.315 10.760 1.00 51.06 153 ASP A C 1
ATOM 693 O O . ASP A 1 98 ? -3.388 -45.194 11.164 1.00 52.96 153 ASP A O 1
ATOM 698 N N . ARG A 1 99 ? -1.758 -46.426 10.189 1.00 45.73 154 ARG A N 1
ATOM 699 C CA . ARG A 1 99 ? -2.641 -47.547 9.892 1.00 59.00 154 ARG A CA 1
ATOM 700 C C . ARG A 1 99 ? -3.094 -48.278 11.148 1.00 58.28 154 ARG A C 1
ATOM 701 O O . ARG A 1 99 ? -4.147 -48.924 11.128 1.00 62.86 154 ARG A O 1
ATOM 709 N N . ASP A 1 100 ? -2.327 -48.194 12.235 1.00 60.20 155 ASP A N 1
ATOM 710 C CA . ASP A 1 100 ? -2.684 -48.874 13.473 1.00 62.36 155 ASP A CA 1
ATOM 711 C C . ASP A 1 100 ? -3.608 -48.043 14.350 1.00 56.15 155 ASP A C 1
ATOM 712 O O . ASP A 1 100 ? -4.462 -48.606 15.046 1.00 60.49 155 ASP A O 1
ATOM 717 N N . ALA A 1 101 ? -3.457 -46.718 14.333 1.00 54.00 156 ALA A N 1
ATOM 718 C CA . ALA A 1 101 ? -4.338 -45.833 15.083 1.00 54.74 156 ALA A CA 1
ATOM 719 C C . ALA A 1 101 ? -5.563 -45.393 14.293 1.00 56.50 156 ALA A C 1
ATOM 720 O O . ALA A 1 101 ? -6.553 -44.974 14.904 1.00 47.94 156 ALA A O 1
ATOM 722 N N . ASN A 1 102 ? -5.512 -45.467 12.960 1.00 55.40 157 ASN A N 1
ATOM 723 C CA . ASN A 1 102 ? -6.591 -44.991 12.089 1.00 50.89 157 ASN A CA 1
ATOM 724 C C . ASN A 1 102 ? -6.862 -43.503 12.314 1.00 46.66 157 ASN A C 1
ATOM 725 O O . ASN A 1 102 ? -7.996 -43.082 12.551 1.00 40.27 157 ASN A O 1
ATOM 730 N N . ALA A 1 103 ? -5.801 -42.703 12.239 1.00 44.49 158 ALA A N 1
ATOM 731 C CA . ALA A 1 103 ? -5.906 -41.268 12.467 1.00 50.43 158 ALA A CA 1
ATOM 732 C C . ALA A 1 103 ? -4.701 -40.579 11.843 1.00 40.27 158 ALA A C 1
ATOM 733 O O . ALA A 1 103 ? -3.714 -41.220 11.476 1.00 41.00 158 ALA A O 1
ATOM 735 N N . TRP A 1 104 ? -4.801 -39.257 11.717 1.00 40.27 159 TRP A N 1
ATOM 736 C CA . TRP A 1 104 ? -3.686 -38.433 11.267 1.00 40.27 159 TRP A CA 1
ATOM 737 C C . TRP A 1 104 ? -2.895 -37.968 12.482 1.00 40.27 159 TRP A C 1
ATOM 738 O O . TRP A 1 104 ? -3.473 -37.449 13.442 1.00 40.27 159 TRP A O 1
ATOM 749 N N . ILE A 1 105 ? -1.576 -38.151 12.441 1.00 43.89 160 ILE A N 1
ATOM 750 C CA . ILE A 1 105 ? -0.720 -37.952 13.606 1.00 43.17 160 ILE A CA 1
ATOM 751 C C . ILE A 1 105 ? 0.447 -37.046 13.235 1.00 40.27 160 ILE A C 1
ATOM 752 O O . ILE A 1 105 ? 1.084 -37.239 12.194 1.00 40.27 160 ILE A O 1
ATOM 757 N N . TYR A 1 106 ? 0.725 -36.061 14.091 1.00 44.35 161 TYR A N 1
ATOM 758 C CA . TYR A 1 106 ? 1.935 -35.242 14.004 1.00 40.27 161 TYR A CA 1
ATOM 759 C C . TYR A 1 106 ? 3.022 -35.954 14.801 1.00 40.27 161 TYR A C 1
ATOM 760 O O . TYR A 1 106 ? 3.026 -35.922 16.034 1.00 48.42 161 TYR A O 1
ATOM 769 N N . ARG A 1 107 ? 3.956 -36.594 14.092 1.00 40.27 162 ARG A N 1
ATOM 770 C CA . ARG A 1 107 ? 4.906 -37.499 14.731 1.00 43.09 162 ARG A CA 1
ATOM 771 C C . ARG A 1 107 ? 5.886 -36.787 15.656 1.00 43.73 162 ARG A C 1
ATOM 772 O O . ARG A 1 107 ? 6.459 -37.435 16.540 1.00 46.90 162 ARG A O 1
ATOM 780 N N . ARG A 1 108 ? 6.103 -35.482 15.476 1.00 46.48 163 ARG A N 1
ATOM 781 C CA . ARG A 1 108 ? 7.019 -34.770 16.363 1.00 40.52 163 ARG A CA 1
ATOM 782 C C . ARG A 1 108 ? 6.492 -34.707 17.792 1.00 46.90 163 ARG A C 1
ATOM 783 O O . ARG A 1 108 ? 7.285 -34.663 18.738 1.00 45.72 163 ARG A O 1
ATOM 791 N N . THR A 1 109 ? 5.170 -34.699 17.969 1.00 41.89 164 THR A N 1
ATOM 792 C CA . THR A 1 109 ? 4.568 -34.636 19.293 1.00 40.27 164 THR A CA 1
ATOM 793 C C . THR A 1 109 ? 3.581 -35.759 19.579 1.00 40.27 164 THR A C 1
ATOM 794 O O . THR A 1 109 ? 3.200 -35.927 20.743 1.00 40.27 164 THR A O 1
ATOM 798 N N . GLU A 1 110 ? 3.139 -36.505 18.561 1.00 48.21 165 GLU A N 1
ATOM 799 C CA . GLU A 1 110 ? 2.177 -37.603 18.661 1.00 44.93 165 GLU A CA 1
ATOM 800 C C . GLU A 1 110 ? 0.750 -37.121 18.905 1.00 40.27 165 GLU A C 1
ATOM 801 O O . GLU A 1 110 ? -0.100 -37.901 19.348 1.00 40.27 165 GLU A O 1
ATOM 807 N N . ALA A 1 111 ? 0.466 -35.848 18.641 1.00 40.27 166 ALA A N 1
ATOM 808 C CA . ALA A 1 111 ? -0.893 -35.334 18.754 1.00 40.27 166 ALA A CA 1
ATOM 809 C C . ALA A 1 111 ? -1.726 -35.766 17.554 1.00 40.27 166 ALA A C 1
ATOM 810 O O . ALA A 1 111 ? -1.265 -35.715 16.411 1.00 40.27 166 ALA A O 1
ATOM 812 N N . LYS A 1 112 ? -2.959 -36.190 17.818 1.00 51.11 167 LYS A N 1
ATOM 813 C CA . LYS A 1 112 ? -3.895 -36.515 16.750 1.00 43.76 167 LYS A CA 1
ATOM 814 C C . LYS A 1 112 ? -4.538 -35.251 16.186 1.00 40.27 167 LYS A C 1
ATOM 815 O O . LYS A 1 112 ? -4.793 -34.288 16.914 1.00 40.27 167 LYS A O 1
ATOM 821 N N . LEU A 1 113 ? -4.792 -35.266 14.874 1.00 44.54 168 LEU A N 1
ATOM 822 C CA . LEU A 1 113 ? -5.243 -34.064 14.176 1.00 40.27 168 LEU A CA 1
ATOM 823 C C . LEU A 1 113 ? -6.600 -33.583 14.684 1.00 46.17 168 LEU A C 1
ATOM 824 O O . LEU A 1 113 ? -6.765 -32.402 15.012 1.00 40.27 168 LEU A O 1
ATOM 829 N N . HIS A 1 114 ? -7.589 -34.480 14.750 1.00 45.15 169 HIS A N 1
ATOM 830 C CA A HIS A 1 114 ? -8.918 -34.046 15.164 0.57 59.27 169 HIS A CA 1
ATOM 831 C CA B HIS A 1 114 ? -8.930 -34.083 15.178 0.43 51.61 169 HIS A CA 1
ATOM 832 C C . HIS A 1 114 ? -8.943 -33.646 16.636 1.00 40.27 169 HIS A C 1
ATOM 833 O O . HIS A 1 114 ? -9.632 -32.687 17.003 1.00 40.27 169 HIS A O 1
ATOM 846 N N . LYS A 1 115 ? -8.196 -34.351 17.489 1.00 45.70 170 LYS A N 1
ATOM 847 C CA . LYS A 1 115 ? -8.166 -33.992 18.903 1.00 40.27 170 LYS A CA 1
ATOM 848 C C . LYS A 1 115 ? -7.467 -32.659 19.133 1.00 40.27 170 LYS A C 1
ATOM 849 O O . LYS A 1 115 ? -7.849 -31.908 20.039 1.00 40.27 170 LYS A O 1
ATOM 855 N N . LEU A 1 116 ? -6.449 -32.347 18.329 1.00 44.08 171 LEU A N 1
ATOM 856 C CA . LEU A 1 116 ? -5.746 -31.079 18.492 1.00 42.22 171 LEU A CA 1
ATOM 857 C C . LEU A 1 116 ? -6.639 -29.898 18.128 1.00 45.64 171 LEU A C 1
ATOM 858 O O . LEU A 1 116 ? -6.659 -28.889 18.842 1.00 40.27 171 LEU A O 1
ATOM 863 N N . LEU A 1 117 ? -7.378 -30.000 17.019 1.00 43.77 172 LEU A N 1
ATOM 864 C CA . LEU A 1 117 ? -8.285 -28.921 16.639 1.00 42.48 172 LEU A CA 1
ATOM 865 C C . LEU A 1 117 ? -9.415 -28.775 17.650 1.00 46.31 172 LEU A C 1
ATOM 866 O O . LEU A 1 117 ? -9.878 -27.659 17.917 1.00 41.07 172 LEU A O 1
ATOM 871 N N . GLU A 1 118 ? -9.877 -29.895 18.213 1.00 40.27 173 GLU A N 1
ATOM 872 C CA . GLU A 1 118 ? -10.875 -29.839 19.275 1.00 40.27 173 GLU A CA 1
ATOM 873 C C . GLU A 1 118 ? -10.358 -29.047 20.469 1.00 47.94 173 GLU A C 1
ATOM 874 O O . GLU A 1 118 ? -11.085 -28.231 21.048 1.00 48.65 173 GLU A O 1
ATOM 880 N N . GLU A 1 119 ? -9.098 -29.276 20.847 1.00 49.24 174 GLU A N 1
ATOM 881 C CA . GLU A 1 119 ? -8.538 -28.638 22.034 1.00 43.96 174 GLU A CA 1
ATOM 882 C C . GLU A 1 119 ? -8.308 -27.147 21.813 1.00 48.23 174 GLU A C 1
ATOM 883 O O . GLU A 1 119 ? -8.576 -26.333 22.705 1.00 50.21 174 GLU A O 1
ATOM 889 N N . GLU A 1 120 ? -7.809 -26.770 20.635 1.00 42.60 175 GLU A N 1
ATOM 890 C CA . GLU A 1 120 ? -7.447 -25.378 20.392 1.00 45.88 175 GLU A CA 1
ATOM 891 C C . GLU A 1 120 ? -8.671 -24.497 20.158 1.00 50.71 175 GLU A C 1
ATOM 892 O O . GLU A 1 120 ? -8.710 -23.353 20.625 1.00 53.03 175 GLU A O 1
ATOM 898 N N . LEU A 1 121 ? -9.678 -25.006 19.442 1.00 50.92 176 LEU A N 1
ATOM 899 C CA . LEU A 1 121 ? -10.862 -24.197 19.158 1.00 45.98 176 LEU A CA 1
ATOM 900 C C . LEU A 1 121 ? -11.655 -23.896 20.424 1.00 58.87 176 LEU A C 1
ATOM 901 O O . LEU A 1 121 ? -12.230 -22.809 20.557 1.00 55.94 176 LEU A O 1
ATOM 906 N N . GLU A 1 122 ? -11.700 -24.842 21.363 1.00 48.28 177 GLU A N 1
ATOM 907 C CA . GLU A 1 122 ? -12.411 -24.600 22.614 1.00 46.61 177 GLU A CA 1
ATOM 908 C C . GLU A 1 122 ? -11.732 -23.507 23.431 1.00 57.56 177 GLU A C 1
ATOM 909 O O . GLU A 1 122 ? -12.408 -22.675 24.048 1.00 63.28 177 GLU A O 1
ATOM 915 N N . ASN A 1 123 ? -10.397 -23.499 23.457 1.00 56.39 178 ASN A N 1
ATOM 916 C CA . ASN A 1 123 ? -9.674 -22.446 24.163 1.00 53.99 178 ASN A CA 1
ATOM 917 C C . ASN A 1 123 ? -9.899 -21.083 23.517 1.00 51.29 178 ASN A C 1
ATOM 918 O O . ASN A 1 123 ? -9.972 -20.063 24.212 1.00 66.07 178 ASN A O 1
ATOM 923 N N . LEU A 1 124 ? -10.007 -21.045 22.187 1.00 62.43 179 LEU A N 1
ATOM 924 C CA . LEU A 1 124 ? -10.128 -19.769 21.488 1.00 62.73 179 LEU A CA 1
ATOM 925 C C . LEU A 1 124 ? -11.544 -19.208 21.542 1.00 71.91 179 LEU A C 1
ATOM 926 O O . LEU A 1 124 ? -11.725 -18.005 21.759 1.00 70.73 179 LEU A O 1
ATOM 931 N N . CYS A 1 125 ? -12.559 -20.051 21.354 1.00 76.83 180 CYS A N 1
ATOM 932 C CA . CYS A 1 125 ? -13.926 -19.579 21.180 1.00 67.71 180 CYS A CA 1
ATOM 933 C C . CYS A 1 125 ? -14.830 -19.893 22.364 1.00 68.70 180 CYS A C 1
ATOM 934 O O . CYS A 1 125 ? -15.988 -19.462 22.373 1.00 88.33 180 CYS A O 1
ATOM 937 N N . GLY A 1 126 ? -14.339 -20.629 23.359 1.00 66.25 181 GLY A N 1
ATOM 938 C CA . GLY A 1 126 ? -15.078 -20.861 24.581 1.00 72.15 181 GLY A CA 1
ATOM 939 C C . GLY A 1 126 ? -16.126 -21.952 24.526 1.00 71.32 181 GLY A C 1
ATOM 940 O O . GLY A 1 126 ? -16.636 -22.345 25.583 1.00 83.25 181 GLY A O 1
ATOM 941 N N . GLU A 1 127 ? -16.466 -22.460 23.342 1.00 81.66 182 GLU A N 1
ATOM 942 C CA . GLU A 1 127 ? -17.461 -23.514 23.255 1.00 77.74 182 GLU A CA 1
ATOM 943 C C . GLU A 1 127 ? -16.850 -24.772 22.650 1.00 70.89 182 GLU A C 1
ATOM 944 O O . GLU A 1 127 ? -16.024 -24.683 21.736 1.00 58.57 182 GLU A O 1
ATOM 950 N N . PRO A 1 128 ? -17.233 -25.948 23.133 1.00 74.21 183 PRO A N 1
ATOM 951 C CA . PRO A 1 128 ? -16.633 -27.189 22.640 1.00 70.39 183 PRO A CA 1
ATOM 952 C C . PRO A 1 128 ? -17.150 -27.571 21.259 1.00 52.17 183 PRO A C 1
ATOM 953 O O . PRO A 1 128 ? -18.149 -27.053 20.759 1.00 52.53 183 PRO A O 1
ATOM 957 N N . ILE A 1 129 ? -16.427 -28.506 20.646 1.00 61.29 184 ILE A N 1
ATOM 958 C CA . ILE A 1 129 ? -16.760 -29.040 19.333 1.00 45.87 184 ILE A CA 1
ATOM 959 C C . ILE A 1 129 ? -16.290 -30.486 19.310 1.00 46.26 184 ILE A C 1
ATOM 960 O O . ILE A 1 129 ? -15.318 -30.848 19.978 1.00 59.70 184 ILE A O 1
ATOM 965 N N . GLN A 1 130 ? -16.987 -31.319 18.544 1.00 40.27 185 GLN A N 1
ATOM 966 C CA . GLN A 1 130 ? -16.667 -32.742 18.456 1.00 60.38 185 GLN A CA 1
ATOM 967 C C . GLN A 1 130 ? -16.361 -33.073 16.999 1.00 54.48 185 GLN A C 1
ATOM 968 O O . GLN A 1 130 ? -17.274 -33.212 16.180 1.00 59.55 185 GLN A O 1
ATOM 974 N N . LEU A 1 131 ? -15.072 -33.198 16.684 1.00 55.36 186 LEU A N 1
ATOM 975 C CA . LEU A 1 131 ? -14.611 -33.513 15.339 1.00 46.00 186 LEU A CA 1
ATOM 976 C C . LEU A 1 131 ? -14.194 -34.969 15.177 1.00 52.40 186 LEU A C 1
ATOM 977 O O . LEU A 1 131 ? -13.865 -35.381 14.059 1.00 50.32 186 LEU A O 1
ATOM 982 N N . SER A 1 132 ? -14.190 -35.747 16.255 1.00 71.19 187 SER A N 1
ATOM 983 C CA . SER A 1 132 ? -13.779 -37.147 16.211 1.00 74.50 187 SER A CA 1
ATOM 984 C C . SER A 1 132 ? -14.822 -38.035 15.537 1.00 84.78 187 SER A C 1
ATOM 985 O O . SER A 1 132 ? -14.991 -39.195 15.914 1.00 89.47 187 SER A O 1
ATOM 989 N N . MET B 1 21 ? 2.860 -2.116 14.833 1.00 68.79 76 MET B N 1
ATOM 990 C CA . MET B 1 21 ? 2.195 -1.714 13.600 1.00 83.64 76 MET B CA 1
ATOM 991 C C . MET B 1 21 ? 0.681 -1.702 13.754 1.00 95.96 76 MET B C 1
ATOM 992 O O . MET B 1 21 ? 0.089 -2.675 14.227 1.00 94.87 76 MET B O 1
ATOM 997 N N . GLN B 1 22 ? 0.066 -0.586 13.369 1.00 92.64 77 GLN B N 1
ATOM 998 C CA . GLN B 1 22 ? -1.384 -0.482 13.414 1.00 96.88 77 GLN B CA 1
ATOM 999 C C . GLN B 1 22 ? -2.021 -1.554 12.540 1.00 95.23 77 GLN B C 1
ATOM 1000 O O . GLN B 1 22 ? -1.513 -1.884 11.464 1.00 101.44 77 GLN B O 1
ATOM 1006 N N . GLU B 1 23 ? -3.113 -2.136 13.040 1.00 84.73 78 GLU B N 1
ATOM 1007 C CA . GLU B 1 23 ? -3.833 -3.153 12.281 1.00 82.34 78 GLU B CA 1
ATOM 1008 C C . GLU B 1 23 ? -4.218 -2.629 10.902 1.00 87.65 78 GLU B C 1
ATOM 1009 O O . GLU B 1 23 ? -4.254 -3.386 9.925 1.00 84.76 78 GLU B O 1
ATOM 1015 N N . GLU B 1 24 ? -4.537 -1.335 10.810 1.00 97.70 79 GLU B N 1
ATOM 1016 C CA . GLU B 1 24 ? -4.898 -0.753 9.522 1.00 97.11 79 GLU B CA 1
ATOM 1017 C C . GLU B 1 24 ? -3.701 -0.728 8.581 1.00 90.62 79 GLU B C 1
ATOM 1018 O O . GLU B 1 24 ? -3.812 -1.091 7.404 1.00 72.81 79 GLU B O 1
ATOM 1024 N N . GLU B 1 25 ? -2.543 -0.291 9.085 1.00 89.63 80 GLU B N 1
ATOM 1025 C CA . GLU B 1 25 ? -1.348 -0.235 8.251 1.00 94.86 80 GLU B CA 1
ATOM 1026 C C . GLU B 1 25 ? -0.881 -1.628 7.846 1.00 89.69 80 GLU B C 1
ATOM 1027 O O . GLU B 1 25 ? -0.358 -1.804 6.740 1.00 81.87 80 GLU B O 1
ATOM 1033 N N . PHE B 1 26 ? -1.059 -2.624 8.718 1.00 74.35 81 PHE B N 1
ATOM 1034 C CA . PHE B 1 26 ? -0.677 -3.987 8.362 1.00 73.67 81 PHE B CA 1
ATOM 1035 C C . PHE B 1 26 ? -1.496 -4.508 7.189 1.00 77.59 81 PHE B C 1
ATOM 1036 O O . PHE B 1 26 ? -0.963 -5.187 6.304 1.00 66.52 81 PHE B O 1
ATOM 1044 N N . HIS B 1 27 ? -2.794 -4.201 7.165 1.00 76.03 82 HIS B N 1
ATOM 1045 C CA . HIS B 1 27 ? -3.642 -4.698 6.089 1.00 69.64 82 HIS B CA 1
ATOM 1046 C C . HIS B 1 27 ? -3.302 -4.032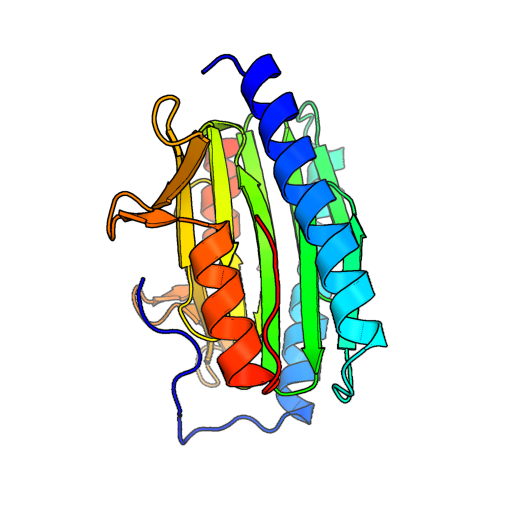 4.762 1.00 77.44 82 HIS B C 1
ATOM 1047 O O . HIS B 1 27 ? -3.386 -4.674 3.710 1.00 73.10 82 HIS B O 1
ATOM 1054 N N . LYS B 1 28 ? -2.920 -2.753 4.794 1.00 84.84 83 LYS B N 1
ATOM 1055 C CA . LYS B 1 28 ? -2.537 -2.044 3.577 1.00 73.39 83 LYS B CA 1
ATOM 1056 C C . LYS B 1 28 ? -1.320 -2.690 2.920 1.00 73.65 83 LYS B C 1
ATOM 1057 O O . LYS B 1 28 ? -1.372 -3.111 1.758 1.00 73.27 83 LYS B O 1
ATOM 1063 N N . LEU B 1 29 ? -0.207 -2.766 3.656 1.00 77.66 84 LEU B N 1
ATOM 1064 C CA . LEU B 1 29 ? 1.039 -3.292 3.099 1.00 67.58 84 LEU B CA 1
ATOM 1065 C C . LEU B 1 29 ? 0.894 -4.744 2.660 1.00 66.93 84 LEU B C 1
ATOM 1066 O O . LEU B 1 29 ? 1.325 -5.118 1.563 1.00 61.49 84 LEU B O 1
ATOM 1071 N N . ALA B 1 30 ? 0.297 -5.581 3.511 1.00 73.42 85 ALA B N 1
ATOM 1072 C CA . ALA B 1 30 ? 0.203 -7.004 3.200 1.00 61.66 85 ALA B CA 1
ATOM 1073 C C . ALA B 1 30 ? -0.652 -7.241 1.963 1.00 51.14 85 ALA B C 1
ATOM 1074 O O . ALA B 1 30 ? -0.329 -8.098 1.132 1.00 61.89 85 ALA B O 1
ATOM 1076 N N . ASN B 1 31 ? -1.750 -6.494 1.823 1.00 54.11 86 ASN B N 1
ATOM 1077 C CA . ASN B 1 31 ? -2.564 -6.610 0.617 1.00 64.07 86 ASN B CA 1
ATOM 1078 C C . ASN B 1 31 ? -1.782 -6.162 -0.611 1.00 67.15 86 ASN B C 1
ATOM 1079 O O . ASN B 1 31 ? -1.914 -6.751 -1.689 1.00 68.18 86 ASN B O 1
ATOM 1084 N N . PHE B 1 32 ? -0.961 -5.119 -0.466 1.00 61.40 87 PHE B N 1
ATOM 1085 C CA . PHE B 1 32 ? -0.135 -4.664 -1.580 1.00 62.91 87 PHE B CA 1
ATOM 1086 C C . PHE B 1 32 ? 0.921 -5.698 -1.949 1.00 61.68 87 PHE B C 1
ATOM 1087 O O . PHE B 1 32 ? 1.117 -6.003 -3.131 1.00 57.08 87 PHE B O 1
ATOM 1095 N N . THR B 1 33 ? 1.619 -6.243 -0.951 1.00 58.10 88 THR B N 1
ATOM 1096 C CA . THR B 1 33 ? 2.678 -7.209 -1.229 1.00 52.42 88 THR B CA 1
ATOM 1097 C C . THR B 1 33 ? 2.120 -8.469 -1.880 1.00 58.93 88 THR B C 1
ATOM 1098 O O . THR B 1 33 ? 2.668 -8.965 -2.872 1.00 55.20 88 THR B O 1
ATOM 1102 N N . ILE B 1 34 ? 1.028 -9.007 -1.331 1.00 55.06 89 ILE B N 1
ATOM 1103 C CA . ILE B 1 34 ? 0.471 -10.250 -1.853 1.00 56.64 89 ILE B CA 1
ATOM 1104 C C . ILE B 1 34 ? -0.104 -10.042 -3.250 1.00 63.59 89 ILE B C 1
ATOM 1105 O O . ILE B 1 34 ? 0.059 -10.892 -4.134 1.00 56.76 89 ILE B O 1
ATOM 1110 N N . ASN B 1 35 ? -0.780 -8.911 -3.474 1.00 67.32 90 ASN B N 1
ATOM 1111 C CA . ASN B 1 35 ? -1.342 -8.640 -4.795 1.00 61.45 90 ASN B CA 1
ATOM 1112 C C . ASN B 1 35 ? -0.247 -8.444 -5.835 1.00 59.22 90 ASN B C 1
ATOM 1113 O O . ASN B 1 35 ? -0.353 -8.952 -6.958 1.00 61.08 90 ASN B O 1
ATOM 1118 N N . HIS B 1 36 ? 0.805 -7.698 -5.485 1.00 62.33 91 HIS B N 1
ATOM 1119 C CA . HIS B 1 36 ? 1.938 -7.533 -6.391 1.00 61.12 91 HIS B CA 1
ATOM 1120 C C . HIS B 1 36 ? 2.531 -8.882 -6.777 1.00 59.68 91 HIS B C 1
ATOM 1121 O O . HIS B 1 36 ? 2.859 -9.114 -7.946 1.00 55.22 91 HIS B O 1
ATOM 1128 N N . LEU B 1 37 ? 2.681 -9.783 -5.803 1.00 63.69 92 LEU B N 1
ATOM 1129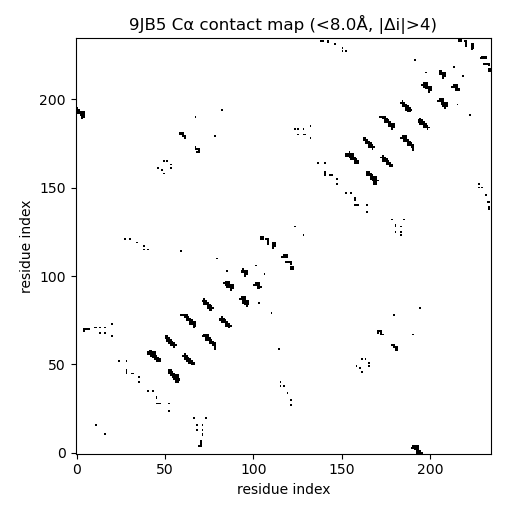 C CA . LEU B 1 37 ? 3.211 -11.111 -6.091 1.00 51.39 92 LEU B CA 1
ATOM 1130 C C . LEU B 1 37 ? 2.284 -11.885 -7.022 1.00 53.91 92 LEU B C 1
ATOM 1131 O O . LEU B 1 37 ? 2.746 -12.595 -7.921 1.00 55.77 92 LEU B O 1
ATOM 1136 N N . LEU B 1 38 ? 0.969 -11.747 -6.828 1.00 54.22 93 LEU B N 1
ATOM 1137 C CA . LEU B 1 38 ? 0.007 -12.512 -7.618 1.00 48.49 93 LEU B CA 1
ATOM 1138 C C . LEU B 1 38 ? 0.093 -12.175 -9.103 1.00 59.92 93 LEU B C 1
ATOM 1139 O O . LEU B 1 38 ? 0.049 -13.074 -9.952 1.00 59.40 93 LEU B O 1
ATOM 1144 N N . GLU B 1 39 ? 0.220 -10.888 -9.442 1.00 67.53 94 GLU B N 1
ATOM 1145 C CA . GLU B 1 39 ? 0.263 -10.515 -10.853 1.00 62.72 94 GLU B CA 1
ATOM 1146 C C . GLU B 1 39 ? 1.549 -11.001 -11.511 1.00 63.22 94 GLU B C 1
ATOM 1147 O O . GLU B 1 39 ? 1.546 -11.398 -12.682 1.00 64.35 94 GLU B O 1
ATOM 1153 N N . LYS B 1 40 ? 2.667 -10.935 -10.789 1.00 51.35 95 LYS B N 1
ATOM 1154 C CA . LYS B 1 40 ? 3.944 -11.292 -11.396 1.00 48.13 95 LYS B CA 1
ATOM 1155 C C . LYS B 1 40 ? 4.070 -12.796 -11.599 1.00 55.91 95 LY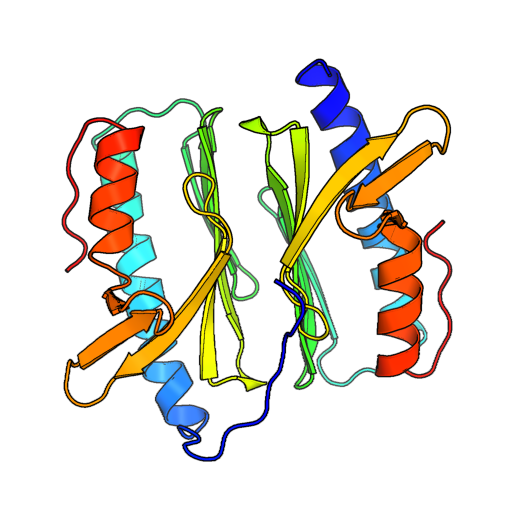S B C 1
ATOM 1156 O O . LYS B 1 40 ? 4.682 -13.235 -12.580 1.00 57.06 95 LYS B O 1
ATOM 1162 N N . ILE B 1 41 ? 3.513 -13.601 -10.690 1.00 53.43 96 ILE B N 1
ATOM 1163 C CA . ILE B 1 41 ? 3.563 -15.045 -10.873 1.00 62.69 96 ILE B CA 1
ATOM 1164 C C . ILE B 1 41 ? 2.601 -15.487 -11.968 1.00 61.31 96 ILE B C 1
ATOM 1165 O O . ILE B 1 41 ? 2.820 -16.527 -12.600 1.00 61.93 96 ILE B O 1
ATOM 1170 N N . GLU B 1 42 ? 1.553 -14.702 -12.239 1.00 56.97 97 GLU B N 1
ATOM 1171 C CA . GLU B 1 42 ? 0.686 -15.008 -13.373 1.00 60.77 97 GLU B CA 1
ATOM 1172 C C . GLU B 1 42 ? 1.404 -14.762 -14.693 1.00 60.42 97 GLU B C 1
ATOM 1173 O O . GLU B 1 42 ? 1.291 -15.566 -15.627 1.00 56.66 97 GLU B O 1
ATOM 1179 N N . ASP B 1 43 ? 2.140 -13.653 -14.792 1.00 60.33 98 ASP B N 1
ATOM 1180 C CA . ASP B 1 43 ? 2.950 -13.405 -15.980 1.00 63.79 98 ASP B CA 1
ATOM 1181 C C . ASP B 1 43 ? 4.034 -14.463 -16.137 1.00 68.48 98 ASP B C 1
ATOM 1182 O O . ASP B 1 43 ? 4.345 -14.882 -17.259 1.00 67.67 98 ASP B O 1
ATOM 1187 N N . TYR B 1 44 ? 4.626 -14.900 -15.022 1.00 64.65 99 TYR B N 1
ATOM 1188 C CA . TYR B 1 44 ? 5.668 -15.920 -15.079 1.00 64.43 99 TYR B CA 1
ATOM 1189 C C . TYR B 1 44 ? 5.131 -17.234 -15.634 1.00 64.52 99 TYR B C 1
ATOM 1190 O O . TYR B 1 44 ? 5.808 -17.907 -16.419 1.00 64.86 99 TYR B O 1
ATOM 1199 N N . GLY B 1 45 ? 3.914 -17.613 -15.239 1.00 61.46 100 GLY B N 1
ATOM 1200 C CA . GLY B 1 45 ? 3.335 -18.854 -15.724 1.00 62.11 100 GLY B CA 1
ATOM 1201 C C . GLY B 1 45 ? 3.022 -18.840 -17.206 1.00 75.85 100 GLY B C 1
ATOM 1202 O O . GLY B 1 45 ? 2.966 -19.897 -17.841 1.00 77.06 100 GLY B O 1
ATOM 1203 N N . ASP B 1 46 ? 2.807 -17.654 -17.777 1.00 73.02 101 ASP B N 1
ATOM 1204 C CA . ASP B 1 46 ? 2.541 -17.554 -19.207 1.00 75.05 101 ASP B CA 1
ATOM 1205 C C . ASP B 1 46 ? 3.812 -17.652 -20.041 1.00 71.35 101 ASP B C 1
ATOM 1206 O O . ASP B 1 46 ? 3.755 -18.086 -21.197 1.00 87.09 101 ASP B O 1
ATOM 1211 N N . ASN B 1 47 ? 4.955 -17.258 -19.482 1.00 69.69 102 ASN B N 1
ATOM 1212 C CA . ASN B 1 47 ? 6.212 -17.225 -20.216 1.00 73.04 102 ASN B CA 1
ATOM 1213 C C . ASN B 1 47 ? 7.075 -18.462 -19.998 1.00 71.29 102 ASN B C 1
ATOM 1214 O O . ASN B 1 47 ? 8.093 -18.616 -20.682 1.00 93.28 102 ASN B O 1
ATOM 1219 N N . VAL B 1 48 ? 6.701 -19.340 -19.071 1.00 62.76 103 VAL B N 1
ATOM 1220 C CA . VAL B 1 48 ? 7.350 -20.631 -18.894 1.00 60.30 103 VAL B CA 1
ATOM 1221 C C . VAL B 1 48 ? 6.296 -21.719 -19.067 1.00 71.52 103 VAL B C 1
ATOM 1222 O O . VAL B 1 48 ? 5.093 -21.457 -19.055 1.00 76.25 103 VAL B O 1
ATOM 1226 N N . GLN B 1 49 ? 6.764 -22.952 -19.229 1.00 76.37 104 GLN B N 1
ATOM 1227 C CA . GLN B 1 49 ? 5.884 -24.100 -19.430 1.00 86.31 104 GLN B CA 1
ATOM 1228 C C . GLN B 1 49 ? 6.017 -25.024 -18.225 1.00 88.17 104 GLN B C 1
ATOM 1229 O O . GLN B 1 49 ? 6.928 -25.854 -18.161 1.00 93.09 104 GLN B O 1
ATOM 1235 N N . ILE B 1 50 ? 5.101 -24.873 -17.273 1.00 77.77 105 ILE B N 1
ATOM 1236 C CA . ILE B 1 50 ? 5.011 -25.737 -16.102 1.00 71.24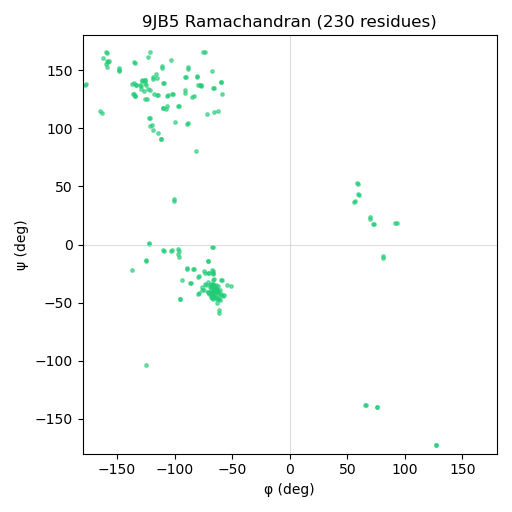 105 ILE B CA 1
ATOM 1237 C C . ILE B 1 50 ? 3.753 -26.583 -16.236 1.00 71.55 105 ILE B C 1
ATOM 1238 O O . ILE B 1 50 ? 2.637 -26.047 -16.273 1.00 66.58 105 ILE B O 1
ATOM 1243 N N . ASP B 1 51 ? 3.928 -27.901 -16.315 1.00 67.83 106 ASP B N 1
ATOM 1244 C CA . ASP B 1 51 ? 2.795 -28.819 -16.377 1.00 76.00 106 ASP B CA 1
ATOM 1245 C C . ASP B 1 51 ? 2.018 -28.756 -15.067 1.00 74.95 106 ASP B C 1
ATOM 1246 O O . ASP B 1 51 ? 2.534 -29.137 -14.011 1.00 79.30 106 ASP B O 1
ATOM 1251 N N . GLY B 1 52 ? 0.779 -28.274 -15.127 1.00 73.42 107 GLY B N 1
ATOM 1252 C CA . GLY B 1 52 ? -0.048 -28.168 -13.941 1.00 57.84 107 GLY B CA 1
ATOM 1253 C C . GLY B 1 52 ? 0.024 -26.853 -13.202 1.00 62.07 107 GLY B C 1
ATOM 1254 O O . GLY B 1 52 ? -0.360 -26.801 -12.027 1.00 60.67 107 GLY B O 1
ATOM 1255 N N . PHE B 1 53 ? 0.508 -25.791 -13.840 1.00 64.37 108 PHE B N 1
ATOM 1256 C CA . PHE B 1 53 ? 0.564 -24.490 -13.187 1.00 55.86 108 PHE B CA 1
ATOM 1257 C C . PHE B 1 53 ? -0.842 -23.969 -12.923 1.00 55.84 108 PHE B C 1
ATOM 1258 O O . PHE B 1 53 ? -1.718 -24.028 -13.790 1.00 73.26 108 PHE B O 1
ATOM 1266 N N . ASP B 1 54 ? -1.053 -23.449 -11.716 1.00 58.90 109 ASP B N 1
ATOM 1267 C CA . ASP B 1 54 ? -2.355 -22.909 -11.335 1.00 58.37 109 ASP B CA 1
ATOM 1268 C C . ASP B 1 54 ? -2.157 -22.039 -10.101 1.00 55.86 109 ASP B C 1
ATOM 1269 O O . ASP B 1 54 ? -1.811 -22.552 -9.032 1.00 60.43 109 ASP B O 1
ATOM 1274 N N . ILE B 1 55 ? -2.371 -20.737 -10.254 1.00 55.54 110 ILE B N 1
ATOM 1275 C CA . ILE B 1 55 ? -2.315 -19.786 -9.154 1.00 64.30 110 ILE B CA 1
ATOM 1276 C C . ILE B 1 55 ? -3.696 -19.171 -8.973 1.00 62.00 110 ILE B C 1
ATOM 1277 O O . ILE B 1 55 ? -4.445 -18.983 -9.938 1.00 78.03 110 ILE B O 1
ATOM 1282 N N . ASP B 1 56 ? -4.037 -18.865 -7.723 1.00 57.73 111 ASP B N 1
ATOM 1283 C CA . ASP B 1 56 ? -5.357 -18.338 -7.410 1.00 57.45 111 ASP B CA 1
ATOM 1284 C C . ASP B 1 56 ? -5.292 -17.605 -6.080 1.00 56.58 111 ASP B C 1
ATOM 1285 O O . ASP B 1 56 ? -4.398 -17.838 -5.261 1.00 64.71 111 ASP B O 1
ATOM 1290 N N . TYR B 1 57 ? -6.255 -16.709 -5.880 1.00 55.46 112 TYR B N 1
ATOM 1291 C CA . TYR B 1 57 ? -6.359 -15.926 -4.660 1.00 59.42 112 TYR B CA 1
ATOM 1292 C C . TYR B 1 57 ? -7.819 -15.887 -4.234 1.00 59.16 112 TYR B C 1
ATOM 1293 O O . TYR B 1 57 ? -8.711 -15.724 -5.071 1.00 59.65 112 TYR B O 1
ATOM 1302 N N . GLY B 1 58 ? -8.058 -16.034 -2.934 1.00 64.70 113 GLY B N 1
ATOM 1303 C CA . GLY B 1 58 ? -9.413 -16.041 -2.419 1.00 56.78 113 GLY B CA 1
ATOM 1304 C C . GLY B 1 58 ? -9.477 -16.148 -0.910 1.00 72.16 113 GLY B C 1
ATOM 1305 O O . GLY B 1 58 ? -8.735 -16.928 -0.304 1.00 64.72 113 GLY B O 1
ATOM 1306 N N . ASN B 1 59 ? -10.370 -15.366 -0.299 1.00 74.80 114 ASN B N 1
ATOM 1307 C CA . ASN B 1 59 ? -10.519 -15.317 1.157 1.00 70.27 114 ASN B CA 1
ATOM 1308 C C . ASN B 1 59 ? -9.195 -14.967 1.834 1.00 70.52 114 ASN B C 1
ATOM 1309 O O . ASN B 1 59 ? -8.859 -15.501 2.894 1.00 67.48 114 ASN B O 1
ATOM 1314 N N . GLU B 1 60 ? -8.427 -14.082 1.193 1.00 69.21 115 GLU B N 1
ATOM 1315 C CA . GLU B 1 60 ? -7.186 -13.518 1.720 1.00 82.71 115 GLU B CA 1
ATOM 1316 C C . GLU B 1 60 ? -6.055 -14.538 1.802 1.00 74.91 115 GLU B C 1
ATOM 1317 O O . GLU B 1 60 ? -5.124 -14.367 2.595 1.00 75.27 115 GLU B O 1
ATOM 1323 N N . VAL B 1 61 ? -6.108 -15.600 1.002 1.00 60.44 116 VAL B N 1
ATOM 1324 C CA . VAL B 1 61 ? -5.049 -16.601 0.946 1.00 48.31 116 VAL B CA 1
ATOM 1325 C C . VAL B 1 61 ? -4.576 -16.732 -0.495 1.00 57.02 116 VAL B C 1
ATOM 1326 O O . VAL B 1 61 ? -5.389 -16.768 -1.425 1.00 50.50 116 VAL B O 1
ATOM 1330 N N . LEU B 1 62 ? -3.260 -16.810 -0.673 1.00 45.13 117 LEU B N 1
ATOM 1331 C CA . LEU B 1 62 ? -2.639 -16.968 -1.980 1.00 43.47 117 LEU B CA 1
ATOM 1332 C C . LEU B 1 62 ? -2.115 -18.390 -2.124 1.00 40.41 117 LEU B C 1
ATOM 1333 O O . LEU B 1 62 ? -1.377 -18.874 -1.259 1.00 43.76 117 LEU B O 1
ATOM 1338 N N . THR B 1 63 ? -2.498 -19.055 -3.212 1.00 42.56 118 THR B N 1
ATOM 1339 C CA . THR B 1 63 ? -2.165 -20.456 -3.438 1.00 47.57 118 THR B CA 1
ATOM 1340 C C . THR B 1 63 ? -1.483 -20.600 -4.790 1.00 55.62 118 THR B C 1
ATOM 1341 O O . THR B 1 63 ? -2.028 -20.172 -5.812 1.00 45.63 118 THR B O 1
ATOM 1345 N N . LEU B 1 64 ? -0.295 -21.204 -4.794 1.00 56.21 119 LEU B N 1
ATOM 1346 C CA . LEU B 1 64 ? 0.451 -21.481 -6.018 1.00 40.27 119 LEU B CA 1
ATOM 1347 C C . LEU B 1 64 ? 0.697 -22.981 -6.108 1.00 40.27 119 LEU B C 1
ATOM 1348 O O . LEU B 1 64 ? 1.501 -23.529 -5.346 1.00 45.69 119 LEU B O 1
ATOM 1353 N N . LYS B 1 65 ? 0.009 -23.640 -7.033 1.00 45.23 120 LYS B N 1
ATOM 1354 C CA . LYS B 1 65 ? 0.212 -25.056 -7.308 1.00 48.00 120 LYS B CA 1
ATOM 1355 C C . LYS B 1 65 ? 1.144 -25.198 -8.506 1.00 56.04 120 LYS B C 1
ATOM 1356 O O . LYS B 1 65 ? 0.821 -24.741 -9.607 1.00 40.47 120 LYS B O 1
ATOM 1362 N N . LEU B 1 66 ? 2.295 -25.833 -8.289 1.00 46.67 121 LEU B N 1
ATOM 1363 C CA . LEU B 1 66 ? 3.278 -26.083 -9.342 1.00 47.55 121 LEU B CA 1
ATOM 1364 C C . LEU B 1 66 ? 3.193 -27.509 -9.866 1.00 59.02 121 LEU B C 1
ATOM 1365 O O . LEU B 1 66 ? 4.215 -28.139 -10.153 1.00 50.59 121 LEU B O 1
ATOM 1370 N N . GLY B 1 67 ? 1.977 -28.035 -10.001 1.00 59.82 122 GLY B N 1
ATOM 1371 C CA . GLY B 1 67 ? 1.812 -29.399 -10.476 1.00 48.75 122 GLY B CA 1
ATOM 1372 C C . GLY B 1 67 ? 2.357 -30.409 -9.486 1.00 43.69 122 GLY B C 1
ATOM 1373 O O . GLY B 1 67 ? 2.165 -30.297 -8.270 1.00 54.14 122 GLY B O 1
ATOM 1374 N N . SER B 1 68 ? 3.046 -31.420 -10.015 1.00 43.24 123 SER B N 1
ATOM 1375 C CA . SER B 1 68 ? 3.636 -32.476 -9.199 1.00 45.83 123 SER B CA 1
ATOM 1376 C C . SER B 1 68 ? 4.773 -31.989 -8.307 1.00 41.43 123 SER B C 1
ATOM 1377 O O . SER B 1 68 ? 5.317 -32.794 -7.544 1.00 42.61 123 SER B O 1
ATOM 1380 N N . LEU B 1 69 ? 5.146 -30.709 -8.377 1.00 40.27 124 LEU B N 1
ATOM 1381 C CA . LEU B 1 69 ? 6.255 -30.196 -7.581 1.00 41.56 124 LEU B CA 1
ATOM 1382 C C . LEU B 1 69 ? 5.850 -29.801 -6.165 1.00 40.27 124 LEU B C 1
ATOM 1383 O O . LEU B 1 69 ? 6.718 -29.730 -5.289 1.00 59.04 124 LEU B O 1
ATOM 1388 N N . GLY B 1 70 ? 4.569 -29.545 -5.916 1.00 40.27 125 GLY B N 1
ATOM 1389 C CA . GLY B 1 70 ? 4.091 -29.145 -4.611 1.00 42.69 125 GLY B CA 1
ATOM 1390 C C . GLY B 1 70 ? 3.277 -27.874 -4.688 1.00 40.27 125 GLY B C 1
ATOM 1391 O O . GLY B 1 70 ? 2.962 -27.367 -5.770 1.00 50.86 125 GLY B O 1
ATOM 1392 N N . THR B 1 71 ? 2.924 -27.346 -3.516 1.00 40.27 126 THR B N 1
ATOM 1393 C CA . THR B 1 71 ? 2.007 -26.217 -3.420 1.00 53.90 126 THR B CA 1
ATOM 1394 C C . THR B 1 71 ? 2.538 -25.194 -2.427 1.00 40.27 126 THR B C 1
ATOM 1395 O O . THR B 1 71 ? 2.891 -25.545 -1.297 1.00 40.27 126 THR B O 1
ATOM 1399 N N . TYR B 1 72 ? 2.594 -23.936 -2.857 1.00 40.27 127 TYR B N 1
ATOM 1400 C CA . TYR B 1 72 ? 2.890 -22.817 -1.974 1.00 40.27 127 TYR B CA 1
ATOM 1401 C C . TYR B 1 72 ? 1.597 -22.254 -1.400 1.00 42.42 127 TYR B C 1
ATOM 1402 O O . TYR B 1 72 ? 0.568 -22.215 -2.080 1.00 40.27 127 TYR B O 1
ATOM 1411 N N . VAL B 1 73 ? 1.654 -21.814 -0.144 1.00 40.27 128 VAL B N 1
ATOM 1412 C CA . VAL B 1 73 ? 0.533 -21.149 0.511 1.00 40.27 128 VAL B CA 1
ATOM 1413 C C . VAL B 1 73 ? 1.054 -19.916 1.233 1.00 40.27 128 VAL B C 1
ATOM 1414 O O . VAL B 1 73 ? 2.004 -20.007 2.019 1.00 40.27 128 VAL B O 1
ATOM 1418 N N . LEU B 1 74 ? 0.433 -18.767 0.971 1.00 40.27 129 LEU B N 1
ATOM 1419 C CA . LEU B 1 74 ? 0.748 -17.525 1.662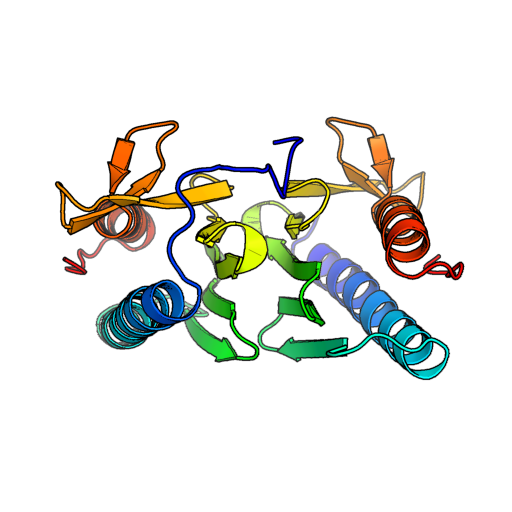 1.00 46.33 129 LEU B CA 1
ATOM 1420 C C . LEU B 1 74 ? -0.541 -16.918 2.194 1.00 45.80 129 LEU B C 1
ATOM 1421 O O . LEU B 1 74 ? -1.575 -16.952 1.521 1.00 41.51 129 LEU B O 1
ATOM 1426 N N . ASN B 1 75 ? -0.476 -16.357 3.400 1.00 44.75 130 ASN B N 1
ATOM 1427 C CA . ASN B 1 75 ? -1.649 -15.739 4.002 1.00 40.27 130 ASN B CA 1
ATOM 1428 C C . ASN B 1 75 ? -1.205 -14.767 5.084 1.00 46.30 130 ASN B C 1
ATOM 1429 O O . ASN B 1 75 ? -0.116 -14.888 5.650 1.00 40.61 130 ASN B O 1
ATOM 1434 N N . LYS B 1 76 ? -2.071 -13.795 5.353 1.00 61.93 131 LYS B N 1
ATOM 1435 C CA . LYS B 1 76 ? -1.862 -12.853 6.443 1.00 53.43 131 LYS B CA 1
ATOM 1436 C C . LYS B 1 76 ? -2.213 -13.492 7.780 1.00 43.07 131 LYS B C 1
ATOM 1437 O O . LYS B 1 76 ? -3.221 -14.194 7.903 1.00 44.38 131 LYS B O 1
ATOM 1443 N N . GLN B 1 77 ? -1.374 -13.247 8.781 1.00 40.27 132 GLN B N 1
ATOM 1444 C CA . GLN B 1 77 ? -1.665 -13.600 10.170 1.00 47.66 132 GLN B CA 1
ATOM 1445 C C . GLN B 1 77 ? -1.852 -12.284 10.923 1.00 50.43 132 GLN B C 1
ATOM 1446 O O . GLN B 1 77 ? -0.896 -11.702 11.437 1.00 52.73 132 GLN B O 1
ATOM 1452 N N . THR B 1 78 ? -3.100 -11.820 10.974 1.00 52.64 133 THR B N 1
ATOM 1453 C CA . THR B 1 78 ? -3.380 -10.486 11.501 1.00 55.14 133 THR B CA 1
ATOM 1454 C C . THR B 1 78 ? -3.007 -10.299 12.971 1.00 59.56 133 THR B C 1
ATOM 1455 O O . THR B 1 78 ? -2.477 -9.224 13.304 1.00 55.57 133 THR B O 1
ATOM 1459 N N . PRO B 1 79 ? -3.241 -11.252 13.884 1.00 51.49 134 PRO B N 1
ATOM 1460 C CA . PRO B 1 79 ? -2.829 -11.020 15.279 1.00 53.18 134 PRO B CA 1
ATOM 1461 C C . PRO B 1 79 ? -1.339 -10.780 15.449 1.00 48.55 134 PRO B C 1
ATOM 1462 O O . PRO B 1 79 ? -0.941 -10.049 16.365 1.00 58.09 134 PRO B O 1
ATOM 1466 N N . ASN B 1 80 ? -0.502 -11.369 14.597 1.00 53.47 135 ASN B N 1
ATOM 1467 C CA . ASN B 1 80 ? 0.943 -11.227 14.710 1.00 48.82 135 ASN B CA 1
ATOM 1468 C C . ASN B 1 80 ? 1.520 -10.139 13.814 1.00 51.82 135 ASN B C 1
ATOM 1469 O O . ASN B 1 80 ? 2.721 -9.863 13.909 1.00 47.82 135 ASN B O 1
ATOM 1474 N N . ARG B 1 81 ? 0.704 -9.520 12.957 1.00 55.16 136 ARG B N 1
ATOM 1475 C CA . ARG B 1 81 ? 1.175 -8.505 12.012 1.00 57.90 136 ARG B CA 1
ATOM 1476 C C . ARG B 1 81 ? 2.245 -9.084 11.088 1.00 60.32 136 ARG B C 1
ATOM 1477 O O . ARG B 1 81 ? 3.270 -8.454 10.820 1.00 62.06 136 ARG B O 1
ATOM 1485 N N . GLN B 1 82 ? 2.000 -10.296 10.595 1.00 50.90 137 GLN B N 1
ATOM 1486 C CA . GLN B 1 82 ? 2.985 -11.048 9.835 1.00 54.88 137 GLN B CA 1
ATOM 1487 C C . GLN B 1 82 ? 2.350 -11.645 8.588 1.00 50.57 137 GLN B C 1
ATOM 1488 O O . GLN B 1 82 ? 1.136 -11.853 8.516 1.00 42.38 137 GLN B O 1
ATOM 1494 N N . ILE B 1 83 ? 3.198 -11.915 7.600 1.00 45.38 138 ILE B N 1
ATOM 1495 C CA . ILE B 1 83 ? 2.854 -12.756 6.460 1.00 45.25 138 ILE B CA 1
ATOM 1496 C C . ILE B 1 83 ? 3.476 -14.127 6.682 1.00 45.20 138 ILE B C 1
ATOM 1497 O O . ILE B 1 83 ? 4.674 -14.233 6.974 1.00 44.48 138 ILE B O 1
ATOM 1502 N N . TRP B 1 84 ? 2.669 -15.175 6.548 1.00 40.27 139 TRP B N 1
ATOM 1503 C CA . TRP B 1 84 ? 3.119 -16.544 6.747 1.00 40.27 139 TRP B CA 1
ATOM 1504 C C . TRP B 1 84 ? 3.145 -17.274 5.412 1.00 40.27 139 TRP B C 1
ATOM 1505 O O . TRP B 1 84 ? 2.236 -17.117 4.591 1.00 40.27 139 TRP B O 1
ATOM 1516 N N . MET B 1 85 ? 4.188 -18.072 5.196 1.00 40.27 140 MET B N 1
ATOM 1517 C CA . MET B 1 85 ? 4.349 -18.811 3.953 1.00 43.57 140 MET B CA 1
ATOM 1518 C C . MET B 1 85 ? 4.714 -20.259 4.241 1.00 40.27 140 MET B C 1
ATOM 1519 O O . MET B 1 85 ? 5.541 -20.542 5.113 1.00 40.27 140 MET B O 1
ATOM 1524 N N . SER B 1 86 ? 4.087 -21.169 3.500 1.00 40.27 141 SER B N 1
ATOM 1525 C CA . SER B 1 86 ? 4.432 -22.583 3.507 1.00 40.27 141 SER B CA 1
ATOM 1526 C C . SER B 1 86 ? 4.961 -22.956 2.130 1.00 40.27 141 SER B C 1
ATOM 1527 O O . SER B 1 86 ? 4.322 -22.658 1.115 1.00 40.27 141 SER B O 1
ATOM 1530 N N . SER B 1 87 ? 6.125 -23.598 2.095 1.00 47.68 142 SER B N 1
ATOM 1531 C CA . SER B 1 87 ? 6.804 -23.862 0.839 1.00 49.03 142 SER B CA 1
ATOM 1532 C C . SER B 1 87 ? 7.121 -25.344 0.701 1.00 46.34 142 SER B C 1
ATOM 1533 O O . SER B 1 87 ? 7.488 -26.001 1.684 1.00 48.03 142 SER B O 1
ATOM 1536 N N . PRO B 1 88 ? 6.984 -25.900 -0.506 1.00 40.27 143 PRO B N 1
ATOM 1537 C CA . PRO B 1 88 ? 7.397 -27.294 -0.729 1.00 40.27 143 PRO B CA 1
ATOM 1538 C C . PRO B 1 88 ? 8.903 -27.486 -0.717 1.00 45.41 143 PRO B C 1
ATOM 1539 O O . PRO B 1 88 ? 9.362 -28.632 -0.634 1.00 40.27 143 PRO B O 1
ATOM 1543 N N . VAL B 1 89 ? 9.681 -26.411 -0.807 1.00 40.27 144 VAL B N 1
ATOM 1544 C CA . VAL B 1 89 ? 11.136 -26.509 -0.785 1.00 40.27 144 VAL B CA 1
ATOM 1545 C C . VAL B 1 89 ? 11.690 -26.288 0.617 1.00 40.27 144 VAL B C 1
ATOM 1546 O O . VAL B 1 89 ? 12.539 -27.050 1.087 1.00 43.93 144 VAL B O 1
ATOM 1550 N N . SER B 1 90 ? 11.220 -25.251 1.314 1.00 40.47 145 SER B N 1
ATOM 1551 C CA . SER B 1 90 ? 11.820 -24.837 2.575 1.00 40.27 145 SER B CA 1
ATOM 1552 C C . SER B 1 90 ? 10.857 -24.826 3.756 1.00 43.37 145 SER B C 1
ATOM 1553 O O . SER B 1 90 ? 11.275 -24.480 4.867 1.00 48.66 145 SER B O 1
ATOM 1556 N N . GLY B 1 91 ? 9.593 -25.195 3.563 1.00 49.42 146 GLY B N 1
ATOM 1557 C CA . GLY B 1 91 ? 8.649 -25.272 4.654 1.00 40.27 146 GLY B CA 1
ATOM 1558 C C . GLY B 1 91 ? 8.142 -23.926 5.138 1.00 40.27 146 GLY B C 1
ATOM 1559 O O . GLY B 1 91 ? 7.868 -23.016 4.351 1.00 40.27 146 GLY B O 1
ATOM 1560 N N . PRO B 1 92 ? 8.004 -23.781 6.456 1.00 40.27 147 PRO B N 1
ATOM 1561 C CA . PRO B 1 92 ? 7.367 -22.589 7.026 1.00 42.97 147 PRO B CA 1
ATOM 1562 C C . PRO B 1 92 ? 8.332 -21.443 7.284 1.00 40.27 147 PRO B C 1
ATOM 1563 O O . PRO B 1 92 ? 9.528 -21.630 7.514 1.00 43.32 147 PRO B O 1
ATOM 1567 N N . SER B 1 93 ? 7.780 -20.230 7.239 1.00 40.27 148 SER B N 1
ATOM 1568 C CA . SER B 1 93 ? 8.531 -19.021 7.557 1.00 40.80 148 SER B CA 1
ATOM 1569 C C . SER B 1 93 ? 7.562 -17.918 7.963 1.00 40.27 148 SER B C 1
ATOM 1570 O O . SER B 1 93 ? 6.378 -17.947 7.618 1.00 40.27 148 SER B O 1
ATOM 1573 N N . ARG B 1 94 ? 8.088 -16.938 8.701 1.00 44.31 149 ARG B N 1
ATOM 1574 C CA . ARG B 1 94 ? 7.321 -15.799 9.193 1.00 43.63 149 ARG B CA 1
ATOM 1575 C C . ARG B 1 94 ? 8.059 -14.516 8.840 1.00 40.27 149 ARG B C 1
ATOM 1576 O O . ARG B 1 94 ? 9.277 -14.430 9.011 1.00 46.42 149 ARG B O 1
ATOM 1584 N N . PHE B 1 95 ? 7.326 -13.516 8.356 1.00 48.25 150 PHE B N 1
ATOM 1585 C CA . PHE B 1 95 ? 7.931 -12.295 7.835 1.00 55.01 150 PHE B CA 1
ATOM 1586 C C . PHE B 1 95 ? 7.404 -11.064 8.560 1.00 53.76 150 PHE B C 1
ATOM 1587 O O . PHE B 1 95 ? 6.193 -10.927 8.765 1.00 49.80 150 PHE B O 1
ATOM 1595 N N . ASP B 1 96 ? 8.319 -10.174 8.944 1.00 60.06 151 ASP B N 1
ATOM 1596 C CA . ASP B 1 96 ? 7.998 -8.886 9.541 1.00 48.28 151 ASP B CA 1
ATOM 1597 C C . ASP B 1 96 ? 8.362 -7.770 8.570 1.00 70.09 151 ASP B C 1
ATOM 1598 O O . ASP B 1 96 ? 9.266 -7.917 7.743 1.00 68.91 151 ASP B O 1
ATOM 1603 N N . TRP B 1 97 ? 7.657 -6.647 8.673 1.00 72.37 152 TRP B N 1
ATOM 1604 C CA . TRP B 1 97 ? 7.964 -5.494 7.835 1.00 71.68 152 TRP B CA 1
ATOM 1605 C C . TRP B 1 97 ? 9.075 -4.656 8.458 1.00 73.24 152 TRP B C 1
ATOM 1606 O O . TRP B 1 97 ? 8.993 -4.265 9.628 1.00 84.90 152 TRP B O 1
ATOM 1617 N N . ASP B 1 98 ? 10.117 -4.386 7.676 1.00 66.26 153 ASP B N 1
ATOM 1618 C CA . ASP B 1 98 ? 11.260 -3.594 8.111 1.00 65.60 153 ASP B CA 1
ATOM 1619 C C . ASP B 1 98 ? 11.223 -2.260 7.378 1.00 82.46 153 ASP B C 1
ATOM 1620 O O . ASP B 1 98 ? 11.315 -2.223 6.146 1.00 90.20 153 ASP B O 1
ATOM 1625 N N . ARG B 1 99 ? 11.088 -1.168 8.137 1.00 83.45 154 ARG B N 1
ATOM 1626 C CA . ARG B 1 99 ? 10.893 0.147 7.535 1.00 89.27 154 ARG B CA 1
ATOM 1627 C C . ARG B 1 99 ? 12.138 0.677 6.833 1.00 86.52 154 ARG B C 1
ATOM 1628 O O . ARG B 1 99 ? 12.011 1.516 5.935 1.00 99.00 154 ARG B O 1
ATOM 1636 N N . ASP B 1 100 ? 13.329 0.219 7.214 1.00 80.55 155 ASP B N 1
ATOM 1637 C CA . ASP B 1 100 ? 14.550 0.719 6.592 1.00 86.98 155 ASP B CA 1
ATOM 1638 C C . ASP B 1 100 ? 14.914 -0.032 5.320 1.00 99.19 155 ASP B C 1
ATOM 1639 O O . ASP B 1 100 ? 15.464 0.572 4.391 1.00 102.12 155 ASP B O 1
ATOM 1644 N N . ALA B 1 101 ? 14.616 -1.328 5.251 1.00 97.84 156 ALA B N 1
ATOM 1645 C CA . ALA B 1 101 ? 14.860 -2.104 4.044 1.00 91.64 156 ALA B CA 1
ATOM 1646 C C . ALA B 1 101 ? 13.688 -2.079 3.073 1.00 88.42 156 ALA B C 1
ATOM 1647 O O . ALA B 1 101 ? 13.884 -2.366 1.886 1.00 84.70 156 ALA B O 1
ATOM 1649 N N . ASN B 1 102 ? 12.485 -1.753 3.553 1.00 84.02 157 ASN B N 1
ATOM 1650 C CA . ASN B 1 102 ? 11.266 -1.778 2.742 1.00 84.12 157 ASN B CA 1
ATOM 1651 C C . ASN B 1 102 ? 11.016 -3.173 2.173 1.00 79.68 157 ASN B C 1
ATOM 1652 O O . ASN B 1 102 ? 10.832 -3.359 0.968 1.00 91.55 157 ASN B O 1
ATOM 1657 N N . ALA B 1 103 ? 11.012 -4.164 3.061 1.00 74.21 158 ALA B N 1
ATOM 1658 C CA . ALA B 1 103 ? 10.814 -5.548 2.658 1.00 72.29 158 ALA B CA 1
ATOM 1659 C C . ALA B 1 103 ? 10.343 -6.350 3.860 1.00 72.03 158 ALA B C 1
ATOM 1660 O O . ALA B 1 103 ? 10.438 -5.905 5.007 1.00 74.88 158 ALA B O 1
ATOM 1662 N N . TRP B 1 104 ? 9.829 -7.543 3.576 1.00 71.94 159 TRP B N 1
ATOM 1663 C CA . TRP B 1 104 ? 9.426 -8.490 4.607 1.00 61.23 159 TRP B CA 1
ATOM 1664 C C . TRP B 1 104 ? 10.598 -9.407 4.934 1.00 50.21 159 TRP B C 1
ATOM 1665 O O . TRP B 1 104 ? 11.244 -9.942 4.029 1.00 58.79 159 TRP B O 1
ATOM 1676 N N . ILE B 1 105 ? 10.867 -9.591 6.227 1.00 49.80 160 ILE B N 1
ATOM 1677 C CA . ILE B 1 105 ? 12.085 -10.247 6.689 1.00 56.40 160 ILE B CA 1
ATOM 1678 C C . ILE B 1 105 ? 11.720 -11.394 7.620 1.00 40.79 160 ILE B C 1
ATOM 1679 O O . ILE B 1 105 ? 10.912 -11.224 8.539 1.00 49.44 160 ILE B O 1
ATOM 1684 N N . TYR B 1 106 ? 12.324 -12.557 7.380 1.00 50.88 161 TYR B N 1
ATOM 1685 C CA . TYR B 1 106 ? 12.270 -13.696 8.295 1.00 53.42 161 TYR B CA 1
ATOM 1686 C C . TYR B 1 106 ? 13.449 -13.545 9.250 1.00 53.18 161 TYR B C 1
ATOM 1687 O O . TYR B 1 106 ? 14.595 -13.808 8.882 1.00 56.47 161 TYR B O 1
ATOM 1696 N N . ARG B 1 107 ? 13.168 -13.117 10.485 1.00 54.82 162 ARG B N 1
ATOM 1697 C CA . ARG B 1 107 ? 14.237 -12.720 11.396 1.00 55.57 162 ARG B CA 1
ATOM 1698 C C . ARG B 1 107 ? 15.127 -13.886 11.801 1.00 56.13 162 ARG B C 1
ATOM 1699 O O . ARG B 1 107 ? 16.275 -13.663 12.200 1.00 65.67 162 ARG B O 1
ATOM 1707 N N . ARG B 1 108 ? 14.629 -15.120 11.711 1.00 59.73 163 ARG B N 1
ATOM 1708 C CA . ARG B 1 108 ? 15.454 -16.273 12.052 1.00 57.82 163 ARG B CA 1
ATOM 1709 C C . ARG B 1 108 ? 16.608 -16.448 11.072 1.00 60.32 163 ARG B C 1
ATOM 1710 O O . ARG B 1 108 ? 17.673 -16.945 11.454 1.00 68.66 163 ARG B O 1
ATOM 1718 N N . THR B 1 109 ? 16.422 -16.042 9.815 1.00 63.27 164 THR B N 1
ATOM 1719 C CA . THR B 1 109 ? 17.454 -16.183 8.796 1.00 58.33 164 THR B CA 1
ATOM 1720 C C . THR B 1 109 ? 17.821 -14.884 8.091 1.00 49.26 164 THR B C 1
ATOM 1721 O O . THR B 1 109 ? 18.825 -14.870 7.370 1.00 61.86 164 THR B O 1
ATOM 1725 N N . GLU B 1 110 ? 17.030 -13.816 8.243 1.00 69.23 165 GLU B N 1
ATOM 1726 C CA . GLU B 1 110 ? 17.243 -12.516 7.605 1.00 61.19 165 GLU B CA 1
ATOM 1727 C C . GLU B 1 110 ? 16.940 -12.545 6.113 1.00 61.06 165 GLU B C 1
ATOM 1728 O O . GLU B 1 110 ? 17.364 -11.650 5.376 1.00 61.05 165 GLU B O 1
ATOM 1734 N N . ALA B 1 111 ? 16.214 -13.557 5.648 1.00 53.29 166 ALA B N 1
ATOM 1735 C CA . ALA B 1 111 ? 15.830 -13.630 4.247 1.00 50.59 166 ALA B CA 1
ATOM 1736 C C . ALA B 1 111 ? 14.681 -12.679 3.941 1.00 46.36 166 ALA B C 1
ATOM 1737 O O . ALA B 1 111 ? 13.720 -12.572 4.708 1.00 57.55 166 ALA B O 1
ATOM 1739 N N . LYS B 1 112 ? 14.789 -11.985 2.811 1.00 49.55 167 LYS B N 1
ATOM 1740 C CA . LYS B 1 112 ? 13.697 -11.164 2.312 1.00 48.47 167 LYS B CA 1
ATOM 1741 C C . LYS B 1 112 ? 12.673 -12.036 1.599 1.00 48.22 167 LYS B C 1
ATOM 1742 O O . LYS B 1 112 ? 13.026 -13.023 0.946 1.00 53.91 167 LYS B O 1
ATOM 1748 N N . LEU B 1 113 ? 11.396 -11.671 1.733 1.00 57.43 168 LEU B N 1
ATOM 1749 C CA . LEU B 1 113 ? 10.323 -12.506 1.199 1.00 49.29 168 LEU B CA 1
ATOM 1750 C C . LEU B 1 113 ? 10.402 -12.612 -0.320 1.00 53.48 168 LEU B C 1
ATOM 1751 O O . LEU B 1 113 ? 10.296 -13.709 -0.883 1.00 60.72 168 LEU B O 1
ATOM 1756 N N . HIS B 1 114 ? 10.594 -11.481 -1.005 1.00 52.25 169 HIS B N 1
ATOM 1757 C CA . HIS B 1 114 ? 10.577 -11.503 -2.463 1.00 47.35 169 HIS B CA 1
ATOM 1758 C C . HIS B 1 114 ? 11.843 -12.129 -3.035 1.00 49.17 169 HIS B C 1
ATOM 1759 O O . HIS B 1 114 ? 11.785 -12.799 -4.073 1.00 45.90 169 HIS B O 1
ATOM 1766 N N . LYS B 1 115 ? 12.988 -11.935 -2.377 1.00 51.57 170 LYS B N 1
ATOM 1767 C CA . LYS B 1 115 ? 14.221 -12.542 -2.868 1.00 53.39 170 LYS B CA 1
ATOM 1768 C C . LYS B 1 115 ? 14.219 -14.051 -2.671 1.00 44.43 170 LYS B C 1
ATOM 1769 O O . LYS B 1 115 ? 14.806 -14.782 -3.476 1.00 50.57 170 LYS B O 1
ATOM 1775 N N . LEU B 1 116 ? 13.576 -14.532 -1.606 1.00 55.93 171 LEU B N 1
ATOM 1776 C CA . LEU B 1 116 ? 13.501 -15.970 -1.373 1.00 55.89 171 LEU B CA 1
ATOM 1777 C C . LEU B 1 116 ? 12.656 -16.657 -2.439 1.00 50.59 171 LEU B C 1
ATOM 1778 O O . LEU B 1 116 ? 13.033 -17.718 -2.951 1.00 40.27 171 LEU B O 1
ATOM 1783 N N . LEU B 1 117 ? 11.506 -16.069 -2.782 1.00 54.65 172 LEU B N 1
ATOM 1784 C CA . LEU B 1 117 ? 10.653 -16.643 -3.818 1.00 51.04 172 LEU B CA 1
ATOM 1785 C C . LEU B 1 117 ? 11.313 -16.591 -5.190 1.00 52.42 172 LEU B C 1
ATOM 1786 O O . LEU B 1 117 ? 11.108 -17.496 -6.008 1.00 46.51 172 LEU B O 1
ATOM 1791 N N . GLU B 1 118 ? 12.091 -15.540 -5.463 1.00 54.83 173 GLU B N 1
ATOM 1792 C CA . GLU B 1 118 ? 12.816 -15.455 -6.728 1.00 55.60 173 GLU B CA 1
ATOM 1793 C C . GLU B 1 118 ? 13.768 -16.631 -6.908 1.00 53.18 173 GLU B C 1
ATOM 1794 O O . GLU B 1 118 ? 13.858 -17.204 -8.001 1.00 61.59 173 GLU B O 1
ATOM 1800 N N . GLU B 1 119 ? 14.489 -17.004 -5.849 1.00 51.08 174 GLU B N 1
ATOM 1801 C CA . GLU B 1 119 ? 15.502 -18.048 -5.970 1.00 48.55 174 GLU B CA 1
ATOM 1802 C C . GLU B 1 119 ? 14.875 -19.425 -6.159 1.00 54.92 174 GLU B C 1
ATOM 1803 O O . GLU B 1 119 ? 15.370 -20.232 -6.954 1.00 59.59 174 GLU B O 1
ATOM 1809 N N . GLU B 1 120 ? 13.789 -19.714 -5.438 1.00 54.04 175 GLU B N 1
ATOM 1810 C CA . GLU B 1 120 ? 13.223 -21.059 -5.472 1.00 50.05 175 GLU B CA 1
ATOM 1811 C C . GLU B 1 120 ? 12.490 -21.325 -6.781 1.00 48.68 175 GLU B C 1
ATOM 1812 O O . GLU B 1 120 ? 12.561 -22.435 -7.322 1.00 52.81 175 GLU B O 1
ATOM 1818 N N . LEU B 1 121 ? 11.774 -20.327 -7.302 1.00 48.71 176 LEU B N 1
ATOM 1819 C CA . LEU B 1 121 ? 11.056 -20.520 -8.558 1.00 51.41 176 LEU B CA 1
ATOM 1820 C C . LEU B 1 121 ? 12.022 -20.695 -9.725 1.00 50.32 176 LEU B C 1
ATOM 1821 O O . LEU B 1 121 ? 11.747 -21.462 -10.655 1.00 48.02 176 LEU B O 1
ATOM 1826 N N . GLU B 1 122 ? 13.156 -19.990 -9.697 1.00 56.22 177 GLU B N 1
ATOM 1827 C CA . GLU B 1 122 ? 14.155 -20.156 -10.747 1.00 57.99 177 GLU B CA 1
ATOM 1828 C C . GLU B 1 122 ? 14.783 -21.544 -10.699 1.00 52.83 177 GLU B C 1
ATOM 1829 O O . GLU B 1 122 ? 15.005 -22.166 -11.744 1.00 60.03 177 GLU B O 1
ATOM 1835 N N . ASN B 1 123 ? 15.080 -22.043 -9.497 1.00 50.45 178 ASN B N 1
ATOM 1836 C CA . ASN B 1 123 ? 15.621 -23.392 -9.371 1.00 47.14 178 ASN B CA 1
ATOM 1837 C C . ASN B 1 123 ? 14.610 -24.432 -9.832 1.00 51.26 178 ASN B C 1
ATOM 1838 O O . ASN B 1 123 ? 14.981 -25.459 -10.411 1.00 54.43 178 ASN B O 1
ATOM 1843 N N . LEU B 1 124 ? 13.324 -24.179 -9.583 1.00 50.26 179 LEU B N 1
ATOM 1844 C CA . LEU B 1 124 ? 12.287 -25.143 -9.924 1.00 40.27 179 LEU B CA 1
ATOM 1845 C C . LEU B 1 124 ? 11.947 -25.105 -11.408 1.00 42.72 179 LEU B C 1
ATOM 1846 O O . LEU B 1 124 ? 11.770 -26.157 -12.033 1.00 64.70 179 LEU B O 1
ATOM 1851 N N . CYS B 1 125 ? 11.861 -23.910 -11.989 1.00 56.07 180 CYS B N 1
ATOM 1852 C CA . CYS B 1 125 ? 11.337 -23.734 -13.335 1.00 65.26 180 CYS B CA 1
ATOM 1853 C C . CYS B 1 125 ? 12.400 -23.350 -14.355 1.00 58.02 180 CYS B C 1
ATOM 1854 O O . CYS B 1 125 ? 12.092 -23.268 -15.548 1.00 60.02 180 CYS B O 1
ATOM 1857 N N . GLY B 1 126 ? 13.639 -23.110 -13.925 1.00 60.61 181 GLY B N 1
ATOM 1858 C CA . GLY B 1 126 ? 14.729 -22.867 -14.846 1.00 63.22 181 GLY B CA 1
ATOM 1859 C C . GLY B 1 126 ? 14.830 -21.462 -15.400 1.00 59.03 181 GLY B C 1
ATOM 1860 O O . GLY B 1 126 ? 15.837 -21.143 -16.046 1.00 62.13 181 GLY B O 1
ATOM 1861 N N . GLU B 1 127 ? 13.830 -20.608 -15.181 1.00 67.02 182 GLU B N 1
ATOM 1862 C CA . GLU B 1 127 ? 13.869 -19.260 -15.720 1.00 56.61 182 GLU B CA 1
ATOM 1863 C C . GLU B 1 127 ? 13.842 -18.223 -14.602 1.00 72.22 182 GLU B C 1
ATOM 1864 O O . GLU B 1 127 ? 13.174 -18.427 -13.582 1.00 66.53 182 GLU B O 1
ATOM 1870 N N . PRO B 1 128 ? 14.556 -17.109 -14.759 1.00 73.11 183 PRO B N 1
ATOM 1871 C CA . PRO B 1 128 ? 14.591 -16.093 -13.701 1.00 62.89 183 PRO B CA 1
ATOM 1872 C C . PRO B 1 128 ? 13.283 -15.319 -13.638 1.00 60.46 183 PRO B C 1
ATOM 1873 O O . PRO B 1 128 ? 12.446 -15.366 -14.542 1.00 67.92 183 PRO B O 1
ATOM 1877 N N . ILE B 1 129 ? 13.114 -14.589 -12.536 1.00 65.72 184 ILE B N 1
ATOM 1878 C CA . ILE B 1 129 ? 11.898 -13.819 -12.299 1.00 64.19 184 ILE B CA 1
ATOM 1879 C C . ILE B 1 129 ? 12.251 -12.579 -11.489 1.00 67.96 184 ILE B C 1
ATOM 1880 O O . ILE B 1 129 ? 13.220 -12.569 -10.724 1.00 68.02 184 ILE B O 1
ATOM 1885 N N . GLN B 1 130 ? 11.455 -11.526 -11.664 1.00 69.66 185 GLN B N 1
ATOM 1886 C CA . GLN B 1 130 ? 11.648 -10.242 -10.992 1.00 72.98 185 GLN B CA 1
ATOM 1887 C C . GLN B 1 130 ? 10.411 -9.955 -10.147 1.00 74.66 185 GLN B C 1
ATOM 1888 O O . GLN B 1 130 ? 9.369 -9.553 -10.675 1.00 71.30 185 GLN B O 1
ATOM 1894 N N . LEU B 1 131 ? 10.523 -10.163 -8.834 1.00 70.19 186 LEU B N 1
ATOM 1895 C CA . LEU B 1 131 ? 9.420 -9.919 -7.915 1.00 66.02 186 LEU B CA 1
ATOM 1896 C C . LEU B 1 131 ? 9.561 -8.624 -7.125 1.00 66.15 186 LEU B C 1
ATOM 1897 O O . LEU B 1 131 ? 8.632 -8.260 -6.396 1.00 70.36 186 LEU B O 1
ATOM 1902 N N . SER B 1 132 ? 10.686 -7.927 -7.246 1.00 76.64 187 SER B N 1
ATOM 1903 C CA . SER B 1 132 ? 10.901 -6.684 -6.511 1.00 78.27 187 SER B CA 1
ATOM 1904 C C . SER B 1 132 ? 10.073 -5.547 -7.102 1.00 95.35 187 SER B C 1
ATOM 1905 O O . SER B 1 132 ? 9.485 -5.683 -8.175 1.00 95.64 187 SER B O 1
#

Secondary structure (DSSP, 8-state):
----S---SS---HHHHHHHHHHHHHHHHHHHHHHHHHS--TTEEEEEETTEEEEEEGGG-EEEEEEEGGGTEEEEEETTTEEEEEEEETTTTEEEETTTTEEHHHHHHHHHHHHHSS-----/--HHHHHHHHHHHHHHHHHHHHHHHHHS--TTEEEEEETTEEEEEEGGG-EEEEEEEGGGTEEEEEETTTEEEEEEEETTTTEEEETTTTEEHHHHHHHHHHHHHSS-----

Radius of gyration: 17.86 Å; Cα contacts (8 Å, |Δi|>4): 386; chains: 2; bounding box: 41×50×45 Å

Sequence (235 aa):
HSSGLVPRGSHMQEEEFHKLANFTINHLLEKIEDYGDNVQIDGFDIDYGNEVLTLKLGSLGTYVLNKQTPNRQIWMSSPVSGPSRFDWDRDANAWIYRRTEAKLHHKLLEEELENLCGEPIQLSMQEEEFHKLANFTINHLLEKIEDYGDNVQIDGFDIDYGNEVLTLKLGSLGTYVLNKQTPNRQIWMSSPVSGPSRFDWDRDANAWIYRRTEAKLHKLLEEELENLCGEPIQLS

Nearest PDB structures (foldseek):
  9jb5-assembly1_A  TM=1.008E+00  e=2.608E-23  Arabidopsis thaliana
  9jb5-assembly1_B  TM=1.001E+00  e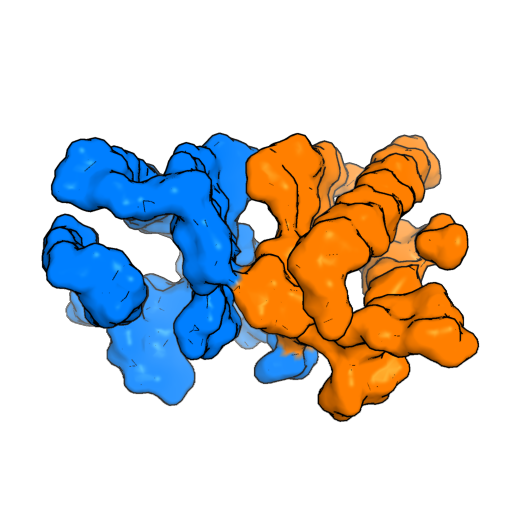=1.002E-19  Arabidopsis thaliana
  3oeq-assembly1_A  TM=8.306E-01  e=2.765E-07  Saccharomyces cerevisiae
  2ga5-assembly1_A  TM=7.291E-01  e=5.073E-07  Saccharomyces cerevisiae
  6z1p-assembly1_BR  TM=7.193E-01  e=2.313E-06  Tetrahymena thermophila SB210

Organism: Arabidopsis thaliana (NCBI:txid3702)

Foldseek 3Di:
DPDDQDDDDPDDPLVVLCVVVVVLVVLVQVQVVVVCVVAPQVFFDWDDDPQKTWTDRDPQDIKIWGDDRSNSWIWIADSVPGIFIWHQDPVVRFTARVVVRDTDQVVCQVVVCVRRVDGGHSD/DDLVVLVVVLVVLLVLQQVQVVVVCVVFPQVPWDWDDDPQKTWTDRDPQDIKIWGDDSVVSWIWIADSVPGIFIWHADPVVRFTARVVVRDGPQVVVQVVCCVVGVDGGDSD